Protein AF-A0AAJ3CDB3-F1 (afdb_monomer)

Sequence (203 aa):
MSDTTRLLPRAGMHVIQRIALTAMLPLCLSVMPAAQAARNTATAAAPELARTATVRADTARTAAQATNKSRPTAPTSAPTRPATSGVTTHGQLRLSASADQDAYVLIHNGENVMHGTLDDLKRAQRLAGNSNAVLWFRSGSKSYVVRDPATLDRLHALYAPVARLGDAQGALGERQGRLGDQQGALGEQMAALAERDAAAAAA

Foldseek 3Di:
DDDDDDDDDDDDDDDDDDDDDDDDDDPDDDDDDDDPDDDDDDDDDDDDDDDDDDDDDDPDPPPPPDPPPDDPDQPDQDPDDPPDPAQAEADDEDADDDPQDKKKWFFDPSHIYIDDYPVQVVVQCVVCPPVSGWMWIDDGPDIDIDDDVVVSVVVCVVCVVVSVVVVVVVVVVVVVVVVVNVVSVVVVVVVVVVVVVVVVVVD

pLDDT: mean 71.71, std 25.13, range [31.36, 98.06]

Mean predicted aligned error: 19.27 Å

Solvent-accessible surface area (backbone atoms only — not comparable to full-atom values): 13607 Å² total; per-residue (Å²): 138,78,93,76,88,80,88,84,86,90,77,88,78,90,87,87,85,88,86,77,86,84,90,88,82,86,90,76,81,92,82,85,84,83,81,88,69,84,91,76,92,85,85,88,84,84,90,83,82,92,78,91,80,79,93,71,91,80,89,81,74,85,84,82,85,85,78,82,82,75,72,83,76,75,80,76,78,76,78,81,77,76,88,69,96,59,71,49,73,42,80,47,80,37,90,64,93,66,77,90,55,62,28,40,28,38,35,44,92,58,40,32,45,31,37,35,37,63,67,54,48,56,50,33,52,68,67,19,50,96,68,43,44,28,38,29,38,35,56,72,98,45,74,50,78,48,71,57,61,76,58,51,52,52,52,50,63,68,43,47,68,57,49,54,50,50,52,55,49,48,60,47,50,54,55,50,48,56,51,50,55,53,52,49,57,49,50,52,52,52,49,60,45,52,55,49,53,55,53,64,75,72,113

Structure (mmCIF, N/CA/C/O backbone):
data_AF-A0AAJ3CDB3-F1
#
_entry.id   AF-A0AAJ3CDB3-F1
#
loop_
_atom_site.group_PDB
_atom_site.id
_atom_site.type_symbol
_atom_site.label_atom_id
_atom_site.label_alt_id
_atom_site.label_comp_id
_atom_site.label_asym_id
_atom_site.label_entity_id
_atom_site.label_seq_id
_atom_site.pdbx_PDB_ins_code
_atom_site.Cartn_x
_atom_site.Cartn_y
_atom_site.Cartn_z
_atom_site.occupancy
_atom_site.B_iso_or_equiv
_atom_site.auth_seq_id
_atom_site.auth_comp_id
_atom_site.auth_asym_id
_atom_site.auth_atom_id
_atom_site.pdbx_PDB_model_num
ATOM 1 N N . MET A 1 1 ? -60.451 -17.241 15.751 1.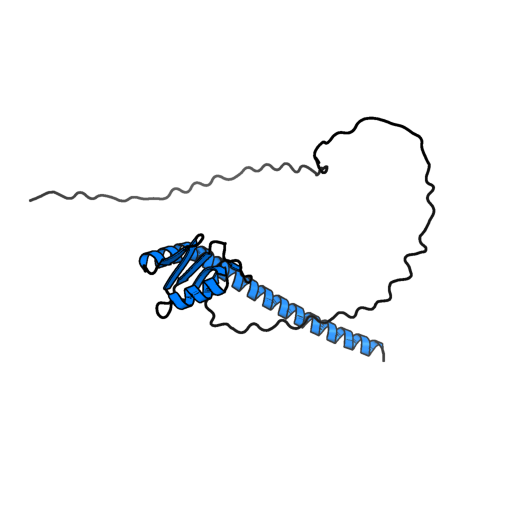00 43.72 1 MET A N 1
ATOM 2 C CA . MET A 1 1 ? -60.787 -17.138 14.314 1.00 43.72 1 MET A CA 1
ATOM 3 C C . MET A 1 1 ? -61.658 -15.905 14.113 1.00 43.72 1 MET A C 1
ATOM 5 O O . MET A 1 1 ? -62.632 -15.794 14.841 1.00 43.72 1 MET A O 1
ATOM 9 N N . SER A 1 2 ? -61.350 -14.955 13.228 1.00 44.22 2 SER A N 1
ATOM 10 C CA . SER A 1 2 ? -60.168 -14.860 12.349 1.00 44.22 2 SER A CA 1
ATOM 11 C C . SER A 1 2 ? -59.864 -13.406 11.972 1.00 44.22 2 SER A C 1
ATOM 13 O O . SER A 1 2 ? -60.658 -12.787 11.265 1.00 44.22 2 SER A O 1
ATOM 15 N N . ASP A 1 3 ? -58.688 -12.897 12.341 1.00 39.75 3 ASP A N 1
ATOM 16 C CA . ASP A 1 3 ? -58.156 -11.671 11.739 1.00 39.75 3 ASP A CA 1
ATOM 17 C C . ASP A 1 3 ? -57.725 -11.953 10.299 1.00 39.75 3 ASP A C 1
ATOM 19 O O . ASP A 1 3 ? -56.895 -12.823 10.031 1.00 39.75 3 ASP A O 1
ATOM 23 N N . THR A 1 4 ? -58.351 -11.255 9.351 1.00 52.28 4 THR A N 1
ATOM 24 C CA . THR A 1 4 ? -58.243 -11.575 7.924 1.00 52.28 4 THR A CA 1
ATOM 25 C C . THR A 1 4 ? -57.246 -10.658 7.228 1.00 52.28 4 THR A C 1
ATOM 27 O O . THR A 1 4 ? -57.477 -9.461 7.066 1.00 52.28 4 THR A O 1
ATOM 30 N N . THR A 1 5 ? -56.144 -11.245 6.766 1.00 46.50 5 THR A N 1
ATOM 31 C CA . THR A 1 5 ? -55.093 -10.581 5.989 1.00 46.50 5 THR A CA 1
ATOM 32 C C . THR A 1 5 ? -55.643 -9.860 4.753 1.00 46.50 5 THR A C 1
ATOM 34 O O . THR A 1 5 ? -56.338 -10.462 3.935 1.00 46.50 5 THR A O 1
ATOM 37 N N . ARG A 1 6 ? -55.230 -8.602 4.537 1.00 43.84 6 ARG A N 1
ATOM 38 C CA . ARG A 1 6 ? -55.280 -7.945 3.219 1.00 43.84 6 ARG A CA 1
ATOM 39 C C . ARG A 1 6 ? -53.947 -7.283 2.871 1.00 43.84 6 ARG A C 1
ATOM 41 O O . ARG A 1 6 ? -53.711 -6.116 3.156 1.00 43.84 6 ARG A O 1
ATOM 48 N N . LEU A 1 7 ? -53.093 -8.060 2.211 1.00 43.03 7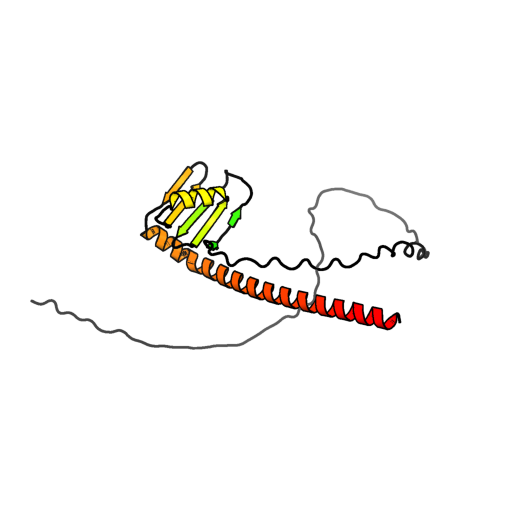 LEU A N 1
ATOM 49 C CA . LEU A 1 7 ? -52.066 -7.553 1.297 1.00 43.03 7 LEU A CA 1
ATOM 50 C C . LEU A 1 7 ? -52.741 -7.079 0.000 1.00 43.03 7 LEU A C 1
ATOM 52 O O . LEU A 1 7 ? -53.696 -7.729 -0.414 1.00 43.03 7 LEU A O 1
ATOM 56 N N . LEU A 1 8 ? -52.220 -6.021 -0.638 1.00 47.91 8 LEU A N 1
ATOM 57 C CA . LEU A 1 8 ? -52.161 -5.747 -2.097 1.00 47.91 8 LEU A CA 1
ATOM 58 C C . LEU A 1 8 ? -51.740 -4.270 -2.327 1.00 47.91 8 LEU A C 1
ATOM 60 O O . LEU A 1 8 ? -52.026 -3.434 -1.473 1.00 47.91 8 LEU A O 1
ATOM 64 N N . PRO A 1 9 ? -51.191 -3.888 -3.497 1.00 51.84 9 PRO A N 1
ATOM 65 C CA . PRO A 1 9 ? -50.114 -4.531 -4.251 1.00 51.84 9 PRO A CA 1
ATOM 66 C C . PRO A 1 9 ? -48.943 -3.560 -4.533 1.00 51.84 9 PRO A C 1
ATOM 68 O O . PRO A 1 9 ? -48.981 -2.373 -4.219 1.00 51.84 9 PRO A O 1
ATOM 71 N N . ARG A 1 10 ? -47.895 -4.064 -5.193 1.00 48.28 10 ARG A N 1
ATOM 72 C CA . ARG A 1 10 ? -46.755 -3.272 -5.680 1.00 48.28 10 ARG A CA 1
ATOM 73 C C . ARG A 1 10 ? -46.944 -2.912 -7.163 1.00 48.28 10 ARG A C 1
ATOM 75 O O . ARG A 1 10 ? -47.115 -3.807 -7.983 1.00 48.28 10 ARG A O 1
ATOM 82 N N . ALA A 1 11 ? -46.831 -1.630 -7.497 1.00 46.25 11 ALA A N 1
ATOM 83 C CA . ALA A 1 11 ? -46.579 -1.094 -8.843 1.00 46.25 11 ALA A CA 1
ATOM 84 C C . ALA A 1 11 ? -45.439 -0.052 -8.709 1.00 46.25 11 ALA A C 1
ATOM 86 O O . ALA A 1 11 ? -45.236 0.473 -7.617 1.00 46.25 11 ALA A O 1
ATOM 87 N N . GLY A 1 12 ? -44.586 0.249 -9.693 1.00 35.47 12 GLY A N 1
ATOM 88 C CA . GLY A 1 12 ? -44.701 0.060 -11.143 1.00 35.47 12 GLY A CA 1
ATOM 89 C C . GLY A 1 12 ? -45.222 1.355 -11.793 1.00 35.47 12 GLY A C 1
ATOM 90 O O . GLY A 1 12 ? -46.239 1.862 -11.346 1.00 35.47 12 GLY A O 1
ATOM 91 N N . MET A 1 13 ? -44.601 1.950 -12.816 1.00 38.03 13 MET A N 1
ATOM 92 C CA . MET A 1 13 ? -43.323 1.663 -13.491 1.00 38.03 13 MET A CA 1
ATOM 93 C C . MET A 1 13 ? -42.831 2.945 -14.219 1.00 38.03 13 MET A C 1
ATOM 95 O O . MET A 1 13 ? -43.596 3.889 -14.357 1.00 38.03 13 MET A O 1
ATOM 99 N N . HIS A 1 14 ? -41.556 2.983 -14.630 1.00 39.50 14 HIS A N 1
ATOM 100 C CA . HIS A 1 14 ? -40.821 4.045 -15.355 1.00 39.50 14 HIS A CA 1
ATOM 101 C C . HIS A 1 14 ? -41.571 5.280 -15.916 1.00 39.50 14 HIS A C 1
ATOM 103 O O . HIS A 1 14 ? -42.447 5.153 -16.766 1.00 39.50 14 HIS A O 1
ATOM 109 N N . VAL A 1 15 ? -41.016 6.473 -15.654 1.00 42.00 15 VAL A N 1
ATOM 110 C CA . VAL A 1 15 ? -41.008 7.586 -16.625 1.00 42.00 15 VAL A CA 1
ATOM 111 C C . VAL A 1 15 ? -39.577 8.112 -16.759 1.00 42.00 15 VAL A C 1
ATOM 113 O O . VAL A 1 15 ? -38.935 8.449 -15.767 1.00 42.00 15 VAL A O 1
ATOM 116 N N . ILE A 1 16 ? -39.080 8.181 -17.995 1.00 46.28 16 ILE A N 1
ATOM 117 C CA . ILE A 1 16 ? -37.840 8.868 -18.373 1.00 46.28 16 ILE A CA 1
ATOM 118 C C . ILE A 1 16 ? -38.259 10.105 -19.166 1.00 46.28 16 ILE A C 1
ATOM 120 O O . ILE A 1 16 ? -38.918 9.956 -20.189 1.00 46.28 16 ILE A O 1
ATOM 124 N N . GLN A 1 17 ? -37.831 11.300 -18.757 1.00 35.31 17 GLN A N 1
ATOM 125 C CA . GLN A 1 17 ? -37.958 12.509 -19.576 1.00 35.31 17 GLN A CA 1
ATOM 126 C C . GLN A 1 17 ? -36.599 13.214 -19.628 1.00 35.31 17 GLN A C 1
ATOM 128 O O . GLN A 1 17 ? -36.032 13.581 -18.601 1.00 35.31 17 GLN A O 1
ATOM 133 N N . ARG A 1 18 ? -36.066 13.387 -20.840 1.00 41.53 18 ARG A N 1
ATOM 134 C CA . ARG A 1 18 ? -34.849 14.163 -21.116 1.00 41.53 18 ARG A CA 1
ATOM 135 C C . ARG A 1 18 ? -35.266 15.553 -21.587 1.00 41.53 18 ARG A C 1
ATOM 137 O O . ARG A 1 18 ? -36.116 15.650 -22.466 1.00 41.53 18 ARG A O 1
ATOM 144 N N . ILE A 1 19 ? -34.615 16.597 -21.086 1.00 41.12 19 ILE A N 1
ATOM 145 C CA . ILE A 1 19 ? -34.568 17.912 -21.739 1.00 41.12 19 ILE A CA 1
ATOM 146 C C . ILE A 1 19 ? -33.088 18.282 -21.882 1.00 41.12 19 ILE A C 1
ATOM 148 O O . ILE A 1 19 ? -32.280 17.970 -21.008 1.00 41.12 19 ILE A O 1
ATOM 152 N N . ALA A 1 20 ? -32.727 18.860 -23.023 1.00 37.84 20 ALA A N 1
ATOM 153 C CA . ALA A 1 20 ? -31.363 19.225 -23.394 1.00 37.84 20 ALA A CA 1
ATOM 154 C C . ALA A 1 20 ? -31.362 20.597 -24.087 1.00 37.84 20 ALA A C 1
ATOM 156 O O . ALA A 1 20 ? -32.422 21.066 -24.498 1.00 37.84 20 ALA A O 1
ATOM 157 N N . LEU A 1 21 ? -30.166 21.182 -24.251 1.00 31.36 21 LEU A N 1
ATOM 158 C CA . LEU A 1 21 ? -29.925 22.579 -24.659 1.00 31.36 21 LEU A CA 1
ATOM 159 C C . LEU A 1 21 ? -30.419 23.602 -23.602 1.00 31.36 21 LEU A C 1
ATOM 161 O O . LEU A 1 21 ? -31.260 23.300 -22.766 1.00 31.36 21 LEU A O 1
ATOM 165 N N . THR A 1 22 ? -29.858 24.811 -23.514 1.00 40.53 22 THR A N 1
ATOM 166 C CA . THR A 1 22 ? -29.067 25.550 -24.521 1.00 40.53 22 THR A CA 1
ATOM 167 C C . THR A 1 22 ? -27.731 26.049 -23.955 1.00 40.53 22 THR A C 1
ATOM 169 O O . THR A 1 22 ? -27.609 26.284 -22.758 1.00 40.53 22 THR A O 1
ATOM 172 N N . ALA A 1 23 ? -26.721 26.203 -24.815 1.00 35.47 23 ALA A N 1
ATOM 173 C CA . ALA A 1 23 ? -25.408 26.727 -24.444 1.00 35.47 23 ALA A CA 1
ATOM 174 C C . ALA A 1 23 ? -25.359 28.266 -24.459 1.00 35.47 23 ALA A C 1
ATOM 176 O O . ALA A 1 23 ? -26.043 28.901 -25.259 1.00 35.47 23 ALA A O 1
ATOM 177 N N . MET A 1 24 ? -24.461 28.849 -23.661 1.00 40.00 24 MET A N 1
ATOM 178 C CA . MET A 1 24 ? -23.875 30.165 -23.936 1.00 40.00 24 MET A CA 1
ATOM 179 C C . MET A 1 24 ? -22.429 30.211 -23.436 1.00 40.00 24 MET A C 1
ATOM 181 O O . MET A 1 24 ? -22.140 29.773 -22.324 1.00 40.00 24 MET A O 1
ATOM 185 N N . LEU A 1 25 ? -21.525 30.728 -24.270 1.00 38.75 25 LEU A N 1
ATOM 186 C CA . LEU A 1 25 ? -20.087 30.807 -24.013 1.00 38.75 25 LEU A CA 1
ATOM 187 C C . LEU A 1 25 ? -19.608 32.251 -24.239 1.00 38.75 25 LEU A C 1
ATOM 189 O O . LEU A 1 25 ? -19.636 32.710 -25.381 1.00 38.75 25 LEU A O 1
ATOM 193 N N . PRO A 1 26 ? -19.112 32.954 -23.209 1.00 51.88 26 PRO A N 1
ATOM 194 C CA . PRO A 1 26 ? -18.338 34.172 -23.391 1.00 51.88 26 PRO A CA 1
ATOM 195 C C . PRO A 1 26 ? -16.837 33.844 -23.427 1.00 51.88 26 PRO A C 1
ATOM 197 O O . PRO A 1 26 ? -16.205 33.610 -22.397 1.00 51.88 26 PRO A O 1
ATOM 200 N N . LEU A 1 27 ? -16.251 33.847 -24.626 1.00 36.59 27 LEU A N 1
ATOM 201 C CA . LEU A 1 27 ? -14.797 33.863 -24.802 1.00 36.59 27 LEU A CA 1
ATOM 202 C C . LEU A 1 27 ? -14.274 35.271 -24.468 1.00 36.59 27 LEU A C 1
ATOM 204 O O . LEU A 1 27 ? -14.268 36.147 -25.330 1.00 36.59 27 LEU A O 1
ATOM 208 N N . CYS A 1 28 ? -13.833 35.490 -23.229 1.00 40.09 28 CYS A N 1
ATOM 209 C CA . CYS A 1 28 ? -13.180 36.737 -22.819 1.00 40.09 28 CYS A CA 1
ATOM 210 C C . CYS A 1 28 ? -11.660 36.550 -22.714 1.00 40.09 28 CYS A C 1
ATOM 212 O O . CYS A 1 28 ? -11.177 35.613 -22.081 1.00 40.09 28 CYS A O 1
ATOM 214 N N . LEU A 1 29 ? -10.918 37.450 -23.363 1.00 36.00 29 LEU A N 1
ATOM 215 C CA . LEU A 1 29 ? -9.462 37.398 -23.496 1.00 36.00 29 LEU A CA 1
ATOM 216 C C . LEU A 1 29 ? -8.740 37.883 -22.221 1.00 36.00 29 LEU A C 1
ATOM 218 O O . LEU A 1 29 ? -9.287 38.643 -21.425 1.00 36.00 29 LEU A O 1
ATOM 222 N N . SER A 1 30 ? -7.496 37.440 -22.046 1.00 35.97 30 SER A N 1
ATOM 223 C CA . SER A 1 30 ? -6.637 37.676 -20.881 1.00 35.97 30 SER A CA 1
ATOM 224 C C . SER A 1 30 ? -6.439 39.144 -20.481 1.00 35.97 30 SER A C 1
ATOM 226 O O . SER A 1 30 ? -5.988 39.936 -21.302 1.00 35.97 30 SER A O 1
ATOM 228 N N . VAL A 1 31 ? -6.538 39.430 -19.175 1.00 35.16 31 VAL A N 1
ATOM 229 C CA . VAL A 1 31 ? -5.581 40.288 -18.442 1.00 35.16 31 VAL A CA 1
ATOM 230 C C . VAL A 1 31 ? -5.405 39.739 -17.017 1.00 35.16 31 VAL A C 1
ATOM 232 O O . VAL A 1 31 ? -6.379 39.600 -16.284 1.00 35.16 31 VAL A O 1
ATOM 235 N N . MET A 1 32 ? -4.161 39.495 -16.595 1.00 38.22 32 MET A N 1
ATOM 236 C CA . MET A 1 32 ? -3.772 39.565 -15.178 1.00 38.22 32 MET A CA 1
ATOM 237 C C . MET A 1 32 ? -2.946 40.835 -14.963 1.00 38.22 32 MET A C 1
ATOM 239 O O . MET A 1 32 ? -2.119 41.165 -15.815 1.00 38.22 32 MET A O 1
ATOM 243 N N . PRO A 1 33 ? -3.086 41.490 -13.803 1.00 39.84 33 PRO A N 1
ATOM 244 C CA . PRO A 1 33 ? -1.934 42.113 -13.155 1.00 39.84 33 PRO A CA 1
ATOM 245 C C . PRO A 1 33 ? -1.619 41.455 -11.806 1.00 39.84 33 PRO A C 1
ATOM 247 O O . PRO A 1 33 ? -2.466 40.839 -11.161 1.00 39.84 33 PRO A O 1
ATOM 250 N N . ALA A 1 34 ? -0.362 41.581 -11.394 1.00 35.12 34 ALA A N 1
ATOM 251 C CA . ALA A 1 34 ? 0.191 40.917 -10.225 1.00 35.12 34 ALA A CA 1
ATOM 252 C C . ALA A 1 34 ? -0.196 41.558 -8.876 1.00 35.12 34 ALA A C 1
ATOM 254 O O . ALA A 1 34 ? -0.457 42.753 -8.776 1.00 35.12 34 ALA A O 1
ATOM 255 N N . ALA A 1 35 ? -0.077 40.739 -7.827 1.00 39.34 35 ALA A N 1
ATOM 256 C CA . ALA A 1 35 ? 0.431 41.111 -6.503 1.00 39.34 35 ALA A CA 1
ATOM 257 C C . ALA A 1 35 ? -0.148 42.371 -5.825 1.00 39.34 35 ALA A C 1
ATOM 259 O O . ALA A 1 35 ? 0.508 43.409 -5.731 1.00 39.34 35 ALA A O 1
ATOM 260 N N . GLN A 1 36 ? -1.293 42.217 -5.153 1.00 34.09 36 GLN A N 1
ATOM 261 C CA . GLN A 1 36 ? -1.688 43.142 -4.088 1.00 34.09 36 GLN A CA 1
ATOM 262 C C . GLN A 1 36 ? -0.924 42.832 -2.783 1.00 34.09 36 GLN A C 1
ATOM 264 O O . GLN A 1 36 ? -1.490 42.341 -1.807 1.00 34.09 36 GLN A O 1
ATOM 269 N N . ALA A 1 37 ? 0.386 43.096 -2.777 1.00 37.19 37 ALA A N 1
ATOM 270 C CA . ALA A 1 37 ? 1.199 43.034 -1.563 1.00 37.19 37 ALA A CA 1
ATOM 271 C C . ALA A 1 37 ? 0.697 44.048 -0.513 1.00 37.19 37 ALA A C 1
ATOM 273 O O . ALA A 1 37 ? 0.133 45.092 -0.854 1.00 37.19 37 ALA A O 1
ATOM 274 N N . ALA A 1 38 ? 0.874 43.726 0.772 1.00 40.72 38 ALA A N 1
ATOM 275 C CA . ALA A 1 38 ? 0.316 44.513 1.868 1.00 40.72 38 ALA A CA 1
ATOM 276 C C . ALA A 1 38 ? 0.892 45.941 1.918 1.00 40.72 38 ALA A C 1
ATOM 278 O O . ALA A 1 38 ? 2.096 46.156 1.785 1.00 40.72 38 ALA A O 1
ATOM 279 N N . ARG A 1 39 ? 0.014 46.923 2.152 1.00 34.00 39 ARG A N 1
ATOM 280 C CA . ARG A 1 39 ? 0.388 48.332 2.334 1.00 34.00 39 ARG A CA 1
ATOM 281 C C . ARG A 1 39 ? 1.132 48.498 3.661 1.00 34.00 39 ARG A C 1
ATOM 283 O O . ARG A 1 39 ? 0.526 48.259 4.698 1.00 34.00 39 ARG A O 1
ATOM 290 N N . ASN A 1 40 ? 2.366 48.999 3.634 1.00 37.69 40 ASN A N 1
ATOM 291 C CA . ASN A 1 40 ? 3.036 49.562 4.810 1.00 37.69 40 ASN A CA 1
ATOM 292 C C . ASN A 1 40 ? 3.794 50.849 4.434 1.00 37.69 40 ASN A C 1
ATOM 294 O O . ASN A 1 40 ? 4.747 50.822 3.666 1.00 37.69 40 ASN A O 1
ATOM 298 N N . THR A 1 41 ? 3.305 51.963 4.982 1.00 34.00 41 THR A N 1
ATOM 299 C CA . THR A 1 41 ? 4.002 53.214 5.351 1.00 34.00 41 THR A CA 1
ATOM 300 C C . THR A 1 41 ? 5.403 53.525 4.784 1.00 34.00 41 THR A C 1
ATOM 302 O O . THR A 1 41 ? 6.388 52.952 5.244 1.00 34.00 41 THR A O 1
ATOM 305 N N . ALA A 1 42 ? 5.505 54.593 3.979 1.00 35.31 42 ALA A N 1
ATOM 306 C CA . ALA A 1 42 ? 6.529 55.650 4.102 1.00 35.31 42 ALA A CA 1
ATOM 307 C C . ALA A 1 42 ? 6.142 56.889 3.257 1.00 35.31 42 ALA A C 1
ATOM 309 O O . ALA A 1 42 ? 5.304 56.787 2.360 1.00 35.31 42 ALA A O 1
ATOM 310 N N . THR A 1 43 ? 6.738 58.052 3.545 1.00 31.45 43 THR A N 1
ATOM 311 C CA . THR A 1 43 ? 6.325 59.371 3.019 1.00 31.45 43 THR A CA 1
ATOM 312 C C . THR A 1 43 ? 7.448 60.073 2.234 1.00 31.45 43 THR A C 1
ATOM 314 O O . THR A 1 43 ? 8.604 59.989 2.632 1.00 31.45 43 THR A O 1
ATOM 317 N N . ALA A 1 44 ? 7.053 60.873 1.229 1.00 31.61 44 ALA A N 1
ATOM 318 C CA . ALA A 1 44 ? 7.782 61.984 0.578 1.00 31.61 44 ALA A CA 1
ATOM 319 C C . ALA A 1 44 ? 8.808 61.731 -0.560 1.00 31.61 44 ALA A C 1
ATOM 321 O O . ALA A 1 44 ? 9.426 60.682 -0.679 1.00 31.61 44 ALA A O 1
ATOM 322 N N . ALA A 1 45 ? 8.993 62.828 -1.319 1.00 31.86 45 ALA A N 1
ATOM 323 C CA . ALA A 1 45 ? 10.083 63.209 -2.232 1.00 31.86 45 ALA A CA 1
ATOM 324 C C . ALA A 1 45 ? 10.159 62.610 -3.662 1.00 31.86 45 ALA A C 1
ATOM 326 O O . ALA A 1 45 ? 10.545 61.470 -3.888 1.00 31.86 45 ALA A O 1
ATOM 327 N N . ALA A 1 46 ? 9.906 63.493 -4.636 1.00 38.88 46 ALA A N 1
ATOM 328 C CA . ALA A 1 46 ? 10.533 63.556 -5.969 1.00 38.88 46 ALA A CA 1
ATOM 329 C C . ALA A 1 46 ? 11.546 64.742 -5.950 1.00 38.88 46 ALA A C 1
ATOM 331 O O . ALA A 1 46 ? 11.470 65.507 -4.979 1.00 38.88 46 ALA A O 1
ATOM 332 N N . 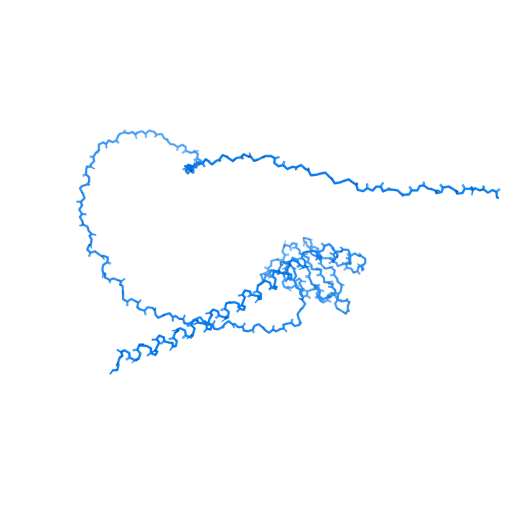PRO A 1 47 ? 12.450 64.978 -6.937 1.00 47.34 47 PRO A N 1
ATOM 333 C CA . PRO A 1 47 ? 12.515 64.498 -8.333 1.00 47.34 47 PRO A CA 1
ATOM 334 C C . PRO A 1 47 ? 13.858 63.729 -8.603 1.00 47.34 47 PRO A C 1
ATOM 336 O O . PRO A 1 47 ? 14.242 62.968 -7.723 1.00 47.34 47 PRO A O 1
ATOM 339 N N . GLU A 1 48 ? 14.618 63.735 -9.720 1.00 32.00 48 GLU A N 1
ATOM 340 C CA . GLU A 1 48 ? 14.620 64.526 -10.968 1.00 32.00 48 GLU A CA 1
ATOM 341 C C . GLU A 1 48 ? 15.436 63.893 -12.136 1.00 32.00 48 GLU A C 1
ATOM 343 O O . GLU A 1 48 ? 16.192 62.946 -11.945 1.00 32.00 48 GLU A O 1
ATOM 348 N N . LEU A 1 49 ? 15.274 64.467 -13.340 1.00 35.41 49 LEU A N 1
ATOM 349 C CA . LEU A 1 49 ? 16.151 64.474 -14.534 1.00 35.41 49 LEU A CA 1
ATOM 350 C C . LEU A 1 49 ? 16.877 63.188 -15.010 1.00 35.41 49 LEU A C 1
ATOM 352 O O . LEU A 1 49 ? 17.976 62.837 -14.590 1.00 35.41 49 LEU A O 1
ATOM 356 N N . ALA A 1 50 ? 16.311 62.628 -16.084 1.00 38.59 50 ALA A N 1
ATOM 357 C CA . ALA A 1 50 ? 16.963 62.278 -17.356 1.00 38.59 50 ALA A CA 1
ATOM 358 C C . ALA A 1 50 ? 18.464 61.894 -17.394 1.00 38.59 50 ALA A C 1
ATOM 360 O O . ALA A 1 50 ? 19.352 62.741 -17.278 1.00 38.59 50 ALA A O 1
ATOM 361 N N . ARG A 1 51 ? 18.741 60.659 -17.847 1.00 41.81 51 ARG A N 1
ATOM 362 C CA . ARG A 1 51 ? 19.945 60.334 -18.639 1.00 41.81 51 ARG A CA 1
ATOM 363 C C . ARG A 1 51 ? 19.621 59.410 -19.812 1.00 41.81 51 ARG A C 1
ATOM 365 O O . ARG A 1 51 ? 19.151 58.294 -19.619 1.00 41.81 51 ARG A O 1
ATOM 372 N N . THR A 1 52 ? 19.934 59.864 -21.022 1.00 40.12 52 THR A N 1
ATOM 373 C CA . THR A 1 52 ? 19.922 59.042 -22.239 1.00 40.12 52 THR A CA 1
ATOM 374 C C . THR A 1 52 ? 21.038 58.000 -22.161 1.00 40.12 52 THR A C 1
ATOM 376 O O . THR A 1 52 ? 22.210 58.363 -22.073 1.00 40.12 52 THR A O 1
ATOM 379 N N . ALA A 1 53 ? 20.692 56.713 -22.202 1.00 44.00 53 ALA A N 1
ATOM 380 C CA . ALA A 1 53 ? 21.657 55.614 -22.192 1.00 44.00 53 ALA A CA 1
ATOM 381 C C . ALA A 1 53 ? 21.839 55.048 -23.610 1.00 44.00 53 ALA A C 1
ATOM 383 O O . ALA A 1 53 ? 21.016 54.278 -24.102 1.00 44.00 53 ALA A O 1
ATOM 384 N N . THR A 1 54 ? 22.915 55.461 -24.279 1.00 37.47 54 THR A N 1
ATOM 385 C CA . THR A 1 54 ? 23.272 55.024 -25.636 1.00 37.47 54 THR A CA 1
ATOM 386 C C . THR A 1 54 ? 23.458 53.508 -25.712 1.00 37.47 54 THR A C 1
ATOM 388 O O . THR A 1 54 ? 24.229 52.940 -24.939 1.00 37.47 54 THR A O 1
ATOM 391 N N . VAL A 1 55 ? 22.829 52.859 -26.698 1.00 47.41 55 VAL A N 1
ATOM 392 C CA . VAL A 1 55 ? 23.099 51.450 -27.024 1.00 47.41 55 VAL A CA 1
ATOM 393 C C . VAL A 1 55 ? 24.567 51.303 -27.428 1.00 47.41 55 VAL A C 1
ATOM 395 O O . VAL A 1 55 ? 25.001 51.867 -28.432 1.00 47.41 55 VAL A O 1
ATOM 398 N N . ARG A 1 56 ? 25.332 50.519 -26.663 1.00 40.25 56 ARG A N 1
ATOM 399 C CA . ARG A 1 56 ? 26.690 50.099 -27.022 1.00 40.25 56 ARG A CA 1
ATOM 400 C C . ARG A 1 56 ? 26.741 48.578 -27.019 1.00 40.25 56 ARG A C 1
ATOM 402 O O . ARG A 1 56 ? 26.311 47.954 -26.056 1.00 40.25 56 ARG A O 1
ATOM 409 N N . ALA A 1 57 ? 27.219 47.995 -28.113 1.00 49.34 57 ALA A N 1
ATOM 410 C CA . ALA A 1 57 ? 27.270 46.548 -28.268 1.00 49.34 57 ALA A CA 1
ATOM 411 C C . ALA A 1 57 ? 28.306 45.922 -27.320 1.00 49.34 57 ALA A C 1
ATOM 413 O O . ALA A 1 57 ? 29.451 46.368 -27.281 1.00 49.34 57 ALA A O 1
ATOM 414 N N . ASP A 1 58 ? 27.906 44.856 -26.624 1.00 38.28 58 ASP A N 1
ATOM 415 C CA . ASP A 1 58 ? 28.805 43.936 -25.917 1.00 38.28 58 ASP A CA 1
ATOM 416 C C . ASP A 1 58 ? 28.422 42.483 -26.246 1.00 38.28 58 ASP A C 1
ATOM 418 O O . ASP A 1 58 ? 27.944 41.704 -25.424 1.00 38.28 58 ASP A O 1
ATOM 422 N N . THR A 1 59 ? 28.575 42.127 -27.521 1.00 45.94 59 THR A N 1
ATOM 423 C CA . THR A 1 59 ? 28.340 40.770 -28.045 1.00 45.94 59 THR A CA 1
ATOM 424 C C . THR A 1 59 ? 29.588 39.881 -27.946 1.00 45.94 59 THR A C 1
ATOM 426 O O . THR A 1 59 ? 29.662 38.847 -28.605 1.00 45.94 59 THR A O 1
ATOM 429 N N . ALA A 1 60 ? 30.597 40.284 -27.164 1.00 45.69 60 ALA A N 1
ATOM 430 C CA . ALA A 1 60 ? 31.958 39.749 -27.249 1.00 45.69 60 ALA A CA 1
ATOM 431 C C . ALA A 1 60 ? 32.321 38.702 -26.175 1.00 45.69 60 ALA A C 1
ATOM 433 O O . ALA A 1 60 ? 33.426 38.161 -26.214 1.00 45.69 60 ALA A O 1
ATOM 434 N N . ARG A 1 61 ? 31.433 38.400 -25.211 1.00 44.72 61 ARG A N 1
ATOM 435 C CA . ARG A 1 61 ? 31.792 37.596 -24.020 1.00 44.72 61 ARG A CA 1
ATOM 436 C C . ARG A 1 61 ? 31.204 36.178 -23.943 1.00 44.72 61 ARG A C 1
ATOM 438 O O . ARG A 1 61 ? 31.697 35.368 -23.163 1.00 44.72 61 ARG A O 1
ATOM 445 N N . THR A 1 62 ? 30.209 35.833 -24.761 1.00 39.50 62 THR A N 1
ATOM 446 C CA . THR A 1 62 ? 29.430 34.577 -24.619 1.00 39.50 62 THR A CA 1
ATOM 447 C C . THR A 1 62 ? 29.937 33.405 -25.482 1.00 39.50 62 THR A C 1
ATOM 449 O O . THR A 1 62 ? 29.245 32.407 -25.640 1.00 39.50 62 THR A O 1
ATOM 452 N N . ALA A 1 63 ? 31.147 33.492 -26.048 1.00 45.53 63 ALA A N 1
ATOM 453 C CA . ALA A 1 63 ? 31.676 32.505 -27.005 1.00 45.53 63 ALA A CA 1
ATOM 454 C C . ALA A 1 63 ? 32.638 31.449 -26.406 1.00 45.53 63 ALA A C 1
ATOM 456 O O . ALA A 1 63 ? 33.133 30.593 -27.133 1.00 45.53 63 ALA A O 1
ATOM 457 N N . ALA A 1 64 ? 32.939 31.506 -25.101 1.00 45.44 64 ALA A N 1
ATOM 458 C CA . ALA A 1 64 ? 34.111 30.833 -24.517 1.00 45.44 64 ALA A CA 1
ATOM 459 C C . ALA A 1 64 ? 33.827 29.629 -23.586 1.00 45.44 64 ALA A C 1
ATOM 461 O O . ALA A 1 64 ? 34.765 29.098 -22.995 1.00 45.44 64 ALA A O 1
ATOM 462 N N . GLN A 1 65 ? 32.571 29.194 -23.412 1.00 43.19 65 GLN A N 1
ATOM 463 C CA . GLN A 1 65 ? 32.214 28.094 -22.492 1.00 43.19 65 GLN A CA 1
ATOM 464 C C . GLN A 1 65 ? 31.162 27.140 -23.088 1.00 43.19 65 GLN A C 1
ATOM 466 O O . GLN A 1 65 ? 30.022 27.090 -22.638 1.00 43.19 65 GLN A O 1
ATOM 471 N N . ALA A 1 66 ? 31.554 26.369 -24.108 1.00 49.28 66 ALA A N 1
ATOM 472 C CA . ALA A 1 66 ? 30.682 25.391 -24.778 1.00 49.28 66 ALA A CA 1
ATOM 473 C C . ALA A 1 66 ? 31.395 24.068 -25.149 1.00 49.28 66 ALA A C 1
ATOM 475 O O . ALA A 1 66 ? 31.062 23.433 -26.145 1.00 49.28 66 ALA A O 1
ATOM 476 N N . THR A 1 67 ? 32.389 23.638 -24.361 1.00 49.84 67 THR A N 1
ATOM 477 C CA . THR A 1 67 ? 33.189 22.418 -24.621 1.00 49.84 67 THR A CA 1
ATOM 478 C C . THR A 1 67 ? 33.155 21.380 -23.491 1.00 49.84 67 THR A C 1
ATOM 480 O O . THR A 1 67 ? 34.011 20.500 -23.433 1.00 49.84 67 THR A O 1
ATOM 483 N N . ASN A 1 68 ? 32.134 21.400 -22.625 1.00 52.75 68 ASN A N 1
ATOM 484 C CA . ASN A 1 68 ? 31.847 20.252 -21.759 1.00 52.75 68 ASN A CA 1
ATOM 485 C C . ASN A 1 68 ? 30.983 19.233 -22.523 1.00 52.75 68 ASN A C 1
ATOM 487 O O . ASN A 1 68 ? 29.755 19.316 -22.521 1.00 52.75 68 ASN A O 1
ATOM 491 N N . LYS A 1 69 ? 31.628 18.284 -23.215 1.00 54.53 69 LYS A N 1
ATOM 492 C CA . LYS A 1 69 ? 30.955 17.228 -23.992 1.00 54.53 69 LYS A CA 1
ATOM 493 C C . LYS A 1 69 ? 30.420 16.131 -23.063 1.00 54.53 69 LYS A C 1
ATOM 495 O O . LYS A 1 69 ? 30.935 15.014 -23.040 1.00 54.53 69 LYS A O 1
ATOM 500 N N . SER A 1 70 ? 29.390 16.456 -22.283 1.00 52.38 70 SER A N 1
ATOM 501 C CA . SER A 1 70 ? 28.694 15.502 -21.416 1.00 52.38 70 SER A CA 1
ATOM 502 C C . SER A 1 70 ? 28.075 14.378 -22.253 1.00 52.38 70 SER A C 1
ATOM 504 O O . SER A 1 70 ? 27.050 14.565 -22.907 1.00 52.38 70 SER A O 1
ATOM 506 N N . ARG A 1 71 ? 28.716 13.202 -22.255 1.00 52.78 71 ARG A N 1
ATOM 507 C CA . ARG A 1 71 ? 28.171 11.978 -22.858 1.00 52.78 71 ARG A CA 1
ATOM 508 C C . ARG A 1 71 ? 26.813 11.681 -22.205 1.00 52.78 71 ARG A C 1
ATOM 510 O O . ARG A 1 71 ? 26.768 11.660 -20.974 1.00 52.78 71 ARG A O 1
ATOM 517 N N . PRO A 1 72 ? 25.741 11.402 -22.970 1.00 59.06 72 PRO A N 1
ATOM 518 C CA . PRO A 1 72 ? 24.515 10.874 -22.392 1.00 59.06 72 PRO A CA 1
ATOM 519 C C . PRO A 1 72 ? 24.831 9.586 -21.629 1.00 59.06 72 PRO A C 1
ATOM 521 O O . PRO A 1 72 ? 25.295 8.602 -22.208 1.00 59.06 72 PRO A O 1
ATOM 524 N N . THR A 1 73 ? 24.626 9.603 -20.316 1.00 53.88 73 THR A N 1
ATOM 525 C CA . THR A 1 73 ? 24.605 8.383 -19.510 1.00 53.88 73 THR A CA 1
ATOM 526 C C . THR A 1 73 ? 23.390 7.573 -19.939 1.00 53.88 73 THR A C 1
ATOM 528 O O . THR A 1 73 ? 22.274 8.093 -19.886 1.00 53.88 73 THR A O 1
ATOM 531 N N . ALA A 1 74 ? 23.597 6.328 -20.375 1.00 61.34 74 ALA A N 1
ATOM 532 C CA . ALA A 1 74 ? 22.496 5.431 -20.716 1.00 61.34 74 ALA A CA 1
ATOM 533 C C . ALA A 1 74 ? 21.511 5.325 -19.533 1.00 61.34 74 ALA A C 1
ATOM 535 O O . ALA A 1 74 ? 21.961 5.311 -18.380 1.00 61.34 74 ALA A O 1
ATOM 536 N N . PRO A 1 75 ? 20.189 5.268 -19.778 1.00 58.56 75 PRO A N 1
ATOM 537 C CA . PRO A 1 75 ? 19.227 5.041 -18.710 1.00 58.56 75 PRO A CA 1
ATOM 538 C C . PRO A 1 75 ? 19.498 3.668 -18.092 1.00 58.56 75 PRO A C 1
ATOM 540 O O . PRO A 1 75 ? 19.455 2.656 -18.786 1.00 58.56 75 PRO A O 1
ATOM 543 N N . THR A 1 76 ? 19.789 3.626 -16.789 1.00 58.22 76 THR A N 1
ATOM 544 C CA . THR A 1 76 ? 19.923 2.362 -16.058 1.00 58.22 76 THR A CA 1
ATOM 545 C C . THR A 1 76 ? 18.656 1.538 -16.256 1.00 58.22 76 THR A C 1
ATOM 547 O O . THR A 1 76 ? 17.562 2.027 -15.965 1.00 58.22 76 THR A O 1
ATOM 550 N N . SER A 1 77 ? 18.811 0.303 -16.736 1.00 57.81 77 SER A N 1
ATOM 551 C CA . SER A 1 77 ? 17.707 -0.628 -16.961 1.00 57.81 77 SER A CA 1
ATOM 552 C C . SER A 1 77 ? 16.812 -0.714 -15.723 1.00 57.81 77 SER A C 1
ATOM 554 O O . SER A 1 77 ? 17.286 -0.912 -14.600 1.00 57.81 77 SER A O 1
ATOM 556 N N . ALA A 1 78 ? 15.507 -0.504 -15.918 1.00 58.25 78 ALA A N 1
ATOM 557 C CA . ALA A 1 78 ? 14.564 -0.438 -14.812 1.00 58.25 78 ALA A CA 1
ATOM 558 C C . ALA A 1 78 ? 14.576 -1.771 -14.035 1.00 58.25 78 ALA A C 1
ATOM 560 O O . ALA A 1 78 ? 14.477 -2.837 -14.648 1.00 58.25 78 ALA A O 1
ATOM 561 N N . PRO A 1 79 ? 14.708 -1.752 -12.694 1.00 56.16 79 PRO A N 1
ATOM 562 C CA . PRO A 1 79 ? 14.809 -2.981 -11.921 1.00 56.16 79 PRO A CA 1
ATOM 563 C C . PRO A 1 79 ? 13.499 -3.764 -12.021 1.00 56.16 79 PRO A C 1
ATOM 565 O O . PRO A 1 79 ? 12.457 -3.305 -11.545 1.00 56.16 79 PRO A O 1
ATOM 568 N N . THR A 1 80 ? 13.560 -4.956 -12.620 1.00 49.78 80 THR A N 1
ATOM 569 C CA . THR A 1 80 ? 12.419 -5.867 -12.750 1.00 49.78 80 THR A CA 1
ATOM 570 C C . THR A 1 80 ? 11.835 -6.151 -11.370 1.00 49.78 80 THR A C 1
ATOM 572 O O . THR A 1 80 ? 12.432 -6.862 -10.560 1.00 49.78 80 THR A O 1
ATOM 575 N N . ARG A 1 81 ? 10.668 -5.569 -11.075 1.00 50.84 81 ARG A N 1
ATOM 576 C CA . ARG A 1 81 ? 10.010 -5.747 -9.780 1.00 50.84 81 ARG A CA 1
ATOM 577 C C . ARG A 1 81 ? 9.594 -7.218 -9.642 1.00 50.84 81 ARG A C 1
ATOM 579 O O . ARG A 1 81 ? 8.819 -7.685 -10.476 1.00 50.84 81 ARG A O 1
ATOM 586 N N . PRO A 1 82 ? 10.066 -7.956 -8.620 1.00 44.56 82 PRO A N 1
ATOM 587 C CA . PRO A 1 82 ? 9.614 -9.323 -8.404 1.00 44.56 82 PRO A CA 1
ATOM 588 C C . PRO A 1 82 ? 8.117 -9.325 -8.080 1.00 44.56 82 PRO A C 1
ATOM 590 O O . PRO A 1 82 ? 7.624 -8.418 -7.408 1.00 44.56 82 PRO A O 1
ATOM 593 N N . ALA A 1 83 ? 7.403 -10.359 -8.530 1.00 48.81 83 ALA A N 1
ATOM 594 C CA . ALA A 1 83 ? 5.992 -10.554 -8.218 1.00 48.81 83 ALA A CA 1
ATOM 595 C C . ALA A 1 83 ? 5.822 -10.850 -6.718 1.00 48.81 83 ALA A C 1
ATOM 597 O O . ALA A 1 83 ? 5.885 -11.997 -6.270 1.00 48.81 83 ALA A O 1
ATOM 598 N N . THR A 1 84 ? 5.653 -9.800 -5.916 1.00 47.25 84 THR A N 1
ATOM 599 C CA . THR A 1 84 ? 5.463 -9.923 -4.474 1.00 47.25 84 THR A CA 1
ATOM 600 C C . THR A 1 84 ? 4.127 -10.589 -4.183 1.00 47.25 84 THR A C 1
ATOM 602 O O . THR A 1 84 ? 3.078 -9.978 -4.377 1.00 47.25 84 THR A O 1
ATOM 605 N N . SER A 1 85 ? 4.173 -11.794 -3.612 1.00 47.78 85 SER A N 1
ATOM 606 C CA . SER A 1 85 ? 3.084 -12.333 -2.784 1.00 47.78 85 SER A CA 1
ATOM 607 C C . SER A 1 85 ? 3.009 -11.513 -1.488 1.00 47.78 85 SER A C 1
ATOM 609 O O . SER A 1 85 ? 3.456 -11.945 -0.428 1.00 47.78 85 SER A O 1
ATOM 611 N N . GLY A 1 86 ? 2.584 -10.257 -1.623 1.00 59.62 86 GLY A N 1
ATOM 612 C CA . GLY A 1 86 ? 2.678 -9.218 -0.607 1.00 59.62 86 GLY A CA 1
ATOM 613 C C . GLY A 1 86 ? 1.303 -8.755 -0.151 1.00 59.62 86 GLY A C 1
ATOM 614 O O . GLY A 1 86 ? 0.404 -8.574 -0.962 1.00 59.62 86 GLY A O 1
ATOM 615 N N . VAL A 1 87 ? 1.173 -8.536 1.155 1.00 72.38 87 VAL A N 1
ATOM 616 C CA . VAL A 1 87 ? -0.028 -7.988 1.797 1.00 72.38 87 VAL A CA 1
ATOM 617 C C . VAL A 1 87 ? -0.259 -6.561 1.286 1.00 72.38 87 VAL A C 1
ATOM 619 O O . VAL A 1 87 ? 0.501 -5.647 1.636 1.00 72.38 87 VAL A O 1
ATOM 622 N N . THR A 1 88 ? -1.277 -6.363 0.445 1.00 85.81 88 THR A N 1
ATOM 623 C CA . THR A 1 88 ? -1.589 -5.053 -0.147 1.00 85.81 88 THR A CA 1
ATOM 624 C C . THR A 1 88 ? -1.841 -4.040 0.963 1.00 85.81 88 THR A C 1
ATOM 626 O O . THR A 1 88 ? -2.538 -4.329 1.932 1.00 85.81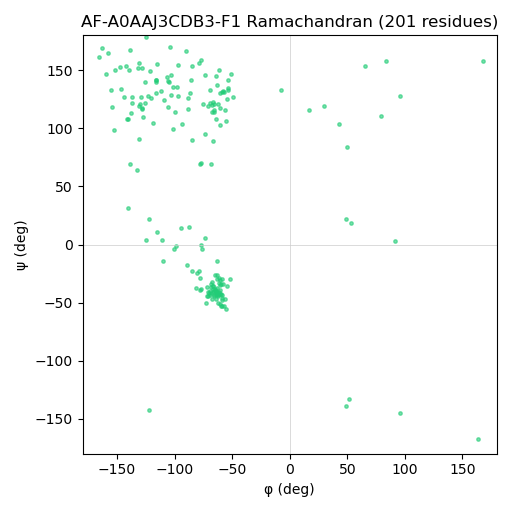 88 THR A O 1
ATOM 629 N N . THR A 1 89 ? -1.228 -2.860 0.872 1.00 89.31 89 THR A N 1
ATOM 630 C CA . THR A 1 89 ? -1.319 -1.833 1.918 1.00 89.31 89 THR A CA 1
ATOM 631 C C . THR A 1 89 ? -1.748 -0.508 1.309 1.00 89.31 89 THR A C 1
ATOM 633 O O . THR A 1 89 ? -0.979 0.134 0.595 1.00 89.31 89 THR A O 1
ATOM 636 N N . HIS A 1 90 ? -2.979 -0.103 1.610 1.00 90.50 90 HIS A N 1
ATOM 637 C CA . HIS A 1 90 ? -3.585 1.143 1.155 1.00 90.50 90 HIS A CA 1
ATOM 638 C C . HIS A 1 90 ? -3.453 2.241 2.225 1.00 90.50 90 HIS A C 1
ATOM 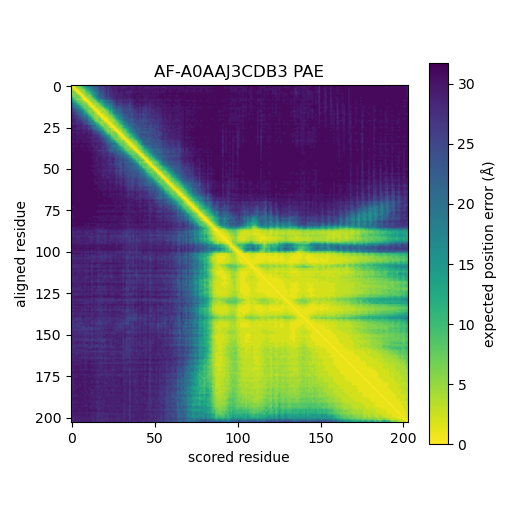640 O O . HIS A 1 90 ? -3.385 1.968 3.427 1.00 90.50 90 HIS A O 1
ATOM 646 N N . GLY A 1 91 ? -3.461 3.504 1.792 1.00 90.56 91 GLY A N 1
ATOM 647 C CA . GLY A 1 91 ? -3.337 4.668 2.672 1.00 90.56 91 GLY A CA 1
ATOM 648 C C . GLY A 1 91 ? -1.904 5.200 2.773 1.00 90.56 91 GLY A C 1
ATOM 649 O O . GLY A 1 91 ? -1.172 5.213 1.785 1.00 90.56 91 GLY A O 1
ATOM 650 N N . GLN A 1 92 ? -1.516 5.698 3.949 1.00 89.62 92 GLN A N 1
ATOM 651 C CA . GLN A 1 92 ? -0.282 6.462 4.149 1.00 89.62 92 GLN A CA 1
ATOM 652 C C . GLN A 1 92 ? 0.672 5.787 5.144 1.00 89.62 92 GLN A C 1
ATOM 654 O O . GLN A 1 92 ? 0.510 5.882 6.364 1.00 89.62 92 GLN A O 1
ATOM 659 N N . LEU A 1 93 ? 1.734 5.185 4.607 1.00 89.50 93 LEU A N 1
ATOM 660 C CA . LEU A 1 93 ? 2.887 4.721 5.374 1.00 89.50 93 LEU A CA 1
ATOM 661 C C . LEU A 1 93 ? 3.931 5.843 5.507 1.00 89.50 93 LEU A C 1
ATOM 663 O O . LEU A 1 93 ? 4.524 6.279 4.521 1.00 89.50 93 LEU A O 1
ATOM 667 N N . ARG A 1 94 ? 4.193 6.288 6.739 1.00 88.62 94 ARG A N 1
ATOM 668 C CA . ARG A 1 94 ? 5.308 7.180 7.088 1.00 88.62 94 ARG A CA 1
ATOM 669 C C . ARG A 1 94 ? 6.558 6.350 7.396 1.00 88.62 94 ARG A C 1
ATOM 671 O O . ARG A 1 94 ? 6.526 5.457 8.241 1.00 88.62 94 ARG A O 1
ATOM 678 N N . LEU A 1 95 ? 7.663 6.658 6.715 1.00 85.00 95 LEU A N 1
ATOM 679 C CA . LEU A 1 95 ? 8.956 5.987 6.921 1.00 85.00 95 LEU A CA 1
ATOM 680 C C . LEU A 1 95 ? 9.771 6.596 8.076 1.00 85.00 95 LEU A C 1
ATOM 682 O O . LEU A 1 95 ? 10.622 5.921 8.645 1.00 85.00 95 LEU A O 1
ATOM 686 N N . SER A 1 96 ? 9.503 7.853 8.440 1.00 78.00 96 SER A N 1
ATOM 687 C CA . SER A 1 96 ? 10.109 8.527 9.589 1.00 78.00 96 SER A CA 1
ATOM 688 C C . SER A 1 96 ? 9.345 8.242 10.887 1.00 78.00 96 SER A C 1
ATOM 690 O O . SER A 1 96 ? 8.112 8.205 10.919 1.00 78.00 96 SER A O 1
ATOM 692 N N . ALA A 1 97 ? 10.087 8.079 11.984 1.00 65.56 97 ALA A N 1
ATOM 693 C CA . ALA A 1 97 ? 9.512 7.951 13.316 1.00 65.56 97 ALA A CA 1
ATOM 694 C C . ALA A 1 97 ? 9.031 9.321 13.826 1.00 65.56 97 ALA A C 1
ATOM 696 O O . ALA A 1 97 ? 9.805 10.268 13.947 1.00 65.56 97 ALA A O 1
ATOM 697 N N . SER A 1 98 ? 7.740 9.434 14.134 1.00 66.12 98 SER A N 1
ATOM 698 C CA . SER A 1 98 ? 7.146 10.578 14.839 1.00 66.12 98 SER A CA 1
ATOM 699 C C . SER A 1 98 ? 5.906 10.078 15.577 1.00 66.12 98 SER A C 1
ATOM 701 O O . SER A 1 98 ? 4.861 9.850 14.958 1.00 66.12 98 SER A O 1
ATOM 703 N N . ALA A 1 99 ? 6.076 9.808 16.875 1.00 63.19 99 ALA A N 1
ATOM 704 C CA . ALA A 1 99 ? 5.127 9.052 17.696 1.00 63.19 99 ALA A CA 1
ATOM 705 C C . ALA A 1 99 ? 3.901 9.867 18.141 1.00 63.19 99 ALA A C 1
ATOM 707 O O . ALA A 1 99 ? 2.823 9.295 18.277 1.00 63.19 99 ALA A O 1
ATOM 708 N N . ASP A 1 100 ? 4.042 11.187 18.284 1.00 66.00 100 ASP A N 1
ATOM 709 C CA . ASP A 1 100 ? 3.011 12.097 18.817 1.00 66.00 100 ASP A CA 1
ATOM 710 C C . ASP A 1 100 ? 1.842 12.368 17.851 1.00 66.00 100 ASP A C 1
ATOM 712 O O . ASP A 1 100 ? 0.968 13.185 18.126 1.00 66.00 100 ASP A O 1
ATOM 716 N N . GLN A 1 101 ? 1.816 11.689 16.702 1.00 80.31 101 GLN A N 1
ATOM 717 C CA . GLN A 1 101 ? 0.713 11.743 15.749 1.00 80.31 101 GLN A CA 1
ATOM 718 C C . GLN A 1 101 ? -0.167 10.499 15.876 1.00 80.31 101 GLN A C 1
ATOM 720 O O . GLN A 1 101 ? 0.336 9.364 15.911 1.00 80.31 101 GLN A O 1
ATOM 725 N N . ASP A 1 102 ? -1.479 10.732 15.862 1.00 91.69 102 ASP A N 1
ATOM 726 C CA . ASP A 1 102 ? -2.510 9.705 15.739 1.00 91.69 102 ASP A CA 1
ATOM 727 C C . ASP A 1 102 ? -2.226 8.780 14.543 1.00 91.69 102 ASP A C 1
ATOM 729 O O . ASP A 1 102 ? -1.638 9.171 13.525 1.00 91.69 102 ASP A O 1
ATOM 733 N N . ALA A 1 103 ? -2.593 7.512 14.698 1.00 94.81 103 ALA A N 1
ATOM 734 C CA . ALA A 1 103 ? -2.331 6.477 13.708 1.00 94.81 103 ALA A CA 1
ATOM 735 C C . ALA A 1 103 ? -3.388 5.379 13.778 1.00 94.81 103 ALA A C 1
ATOM 737 O O . ALA A 1 103 ? -3.894 5.071 14.854 1.00 94.81 103 ALA A O 1
ATOM 738 N N . TYR A 1 104 ? -3.674 4.738 12.651 1.00 95.94 104 TYR A N 1
ATOM 739 C CA . TYR A 1 104 ? -4.504 3.543 12.586 1.00 95.94 104 TYR A CA 1
ATOM 740 C C . TYR A 1 104 ? -3.934 2.542 11.585 1.00 95.94 104 TYR A C 1
ATOM 742 O O . TYR A 1 104 ? -3.311 2.915 10.590 1.00 95.94 1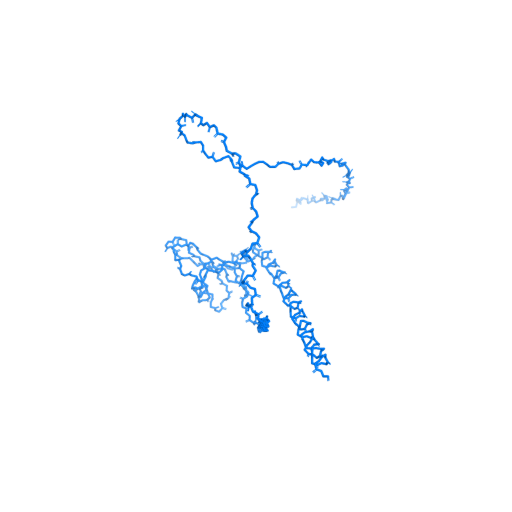04 TYR A O 1
ATOM 750 N N . VAL A 1 105 ? -4.177 1.263 11.851 1.00 96.56 105 VAL A N 1
ATOM 751 C CA . VAL A 1 105 ? -3.898 0.148 10.948 1.00 96.56 105 VAL A CA 1
ATOM 752 C C . VAL A 1 105 ? -5.049 -0.846 11.078 1.00 96.56 105 VAL A C 1
ATOM 754 O O . VAL A 1 105 ? -5.186 -1.521 12.102 1.00 96.56 105 VAL A O 1
ATOM 757 N N . LEU A 1 106 ? -5.880 -0.915 10.044 1.00 96.62 106 LEU A N 1
ATOM 758 C CA . LEU A 1 106 ? -6.809 -2.013 9.809 1.00 96.62 106 LEU A CA 1
ATOM 759 C C . LEU A 1 106 ? -6.061 -3.098 9.028 1.00 96.62 106 LEU A C 1
ATOM 761 O O . LEU A 1 106 ? -5.433 -2.793 8.017 1.00 96.62 106 LEU A O 1
ATOM 765 N N . ILE A 1 107 ? -6.142 -4.341 9.489 1.00 95.50 107 ILE A N 1
ATOM 766 C CA . ILE A 1 107 ? -5.700 -5.550 8.787 1.00 95.50 107 ILE A CA 1
ATOM 767 C C . ILE A 1 107 ? -6.932 -6.440 8.651 1.00 95.50 107 ILE A C 1
ATOM 769 O O . ILE A 1 107 ? -7.595 -6.704 9.660 1.00 95.50 107 ILE A O 1
ATOM 773 N N . HIS A 1 108 ? -7.252 -6.875 7.433 1.00 93.62 108 HIS A N 1
ATOM 774 C CA . HIS A 1 108 ? -8.385 -7.759 7.163 1.00 93.62 108 HIS A CA 1
ATOM 775 C C . HIS A 1 108 ? -8.159 -8.554 5.872 1.00 93.62 108 HIS A C 1
ATOM 777 O O . HIS A 1 108 ? -7.788 -7.973 4.859 1.00 93.62 108 HIS A O 1
ATOM 783 N N . ASN A 1 109 ? -8.391 -9.870 5.877 1.00 85.88 109 ASN A N 1
ATOM 784 C CA . ASN A 1 109 ? -8.363 -10.734 4.680 1.00 85.88 109 ASN A CA 1
ATOM 785 C C . ASN A 1 109 ? -7.084 -10.687 3.804 1.00 85.88 109 ASN A C 1
ATOM 787 O O . ASN A 1 109 ? -7.111 -11.131 2.660 1.00 85.88 109 ASN A O 1
ATOM 791 N N . GLY A 1 110 ? -5.953 -10.203 4.330 1.00 83.31 110 GLY A N 1
ATOM 792 C CA . GLY A 1 110 ? -4.711 -10.019 3.559 1.00 83.31 110 GLY A CA 1
ATOM 793 C C . GLY A 1 110 ? -4.554 -8.636 2.909 1.00 83.31 110 GLY A C 1
ATOM 794 O O . GLY A 1 110 ? -3.547 -8.391 2.247 1.00 83.31 110 GLY A O 1
ATOM 795 N N . GLU A 1 111 ? -5.494 -7.723 3.151 1.00 88.25 111 GLU A N 1
ATOM 796 C CA . GLU A 1 111 ? -5.382 -6.292 2.869 1.00 88.25 111 GLU A CA 1
ATOM 797 C C . GLU A 1 111 ? -5.115 -5.510 4.168 1.00 88.25 111 GLU A C 1
ATOM 799 O O . GLU A 1 111 ? -5.635 -5.833 5.243 1.00 88.25 111 GLU A O 1
ATOM 804 N N . ASN A 1 112 ? -4.330 -4.436 4.068 1.00 92.12 112 ASN A N 1
ATOM 805 C CA . ASN A 1 112 ? -4.150 -3.443 5.123 1.00 92.12 112 ASN A CA 1
ATOM 806 C C . ASN A 1 112 ? -4.672 -2.078 4.654 1.00 92.12 112 ASN A C 1
ATOM 808 O O . ASN A 1 112 ? -4.391 -1.656 3.531 1.00 92.12 112 ASN A O 1
ATOM 812 N N . VAL A 1 113 ? -5.306 -1.321 5.548 1.00 93.75 113 VAL A N 1
ATOM 813 C CA . VAL A 1 113 ? -5.591 0.111 5.351 1.00 93.75 113 VAL A CA 1
ATOM 814 C C . VAL A 1 113 ? -5.022 0.882 6.535 1.00 93.75 113 VAL A C 1
ATOM 816 O O . VAL A 1 113 ? -5.383 0.606 7.681 1.00 93.75 113 VAL A O 1
ATOM 819 N N . MET A 1 114 ? -4.118 1.836 6.290 1.00 94.31 114 MET A N 1
ATOM 820 C CA . MET A 1 114 ? -3.412 2.522 7.376 1.00 94.31 114 MET A CA 1
ATOM 821 C C . MET A 1 114 ? -3.159 4.016 7.166 1.00 94.31 114 MET A C 1
ATOM 823 O O . MET A 1 114 ? -2.960 4.497 6.052 1.00 94.31 114 MET A O 1
ATOM 827 N N . HIS A 1 115 ? -3.036 4.724 8.285 1.00 93.44 115 HIS A N 1
ATOM 828 C CA . HIS A 1 115 ? -2.247 5.946 8.403 1.00 93.44 115 HIS A CA 1
ATOM 829 C C . HIS A 1 115 ? -1.314 5.770 9.603 1.00 93.44 115 HIS A C 1
ATOM 831 O O . HIS A 1 115 ? -1.791 5.631 10.727 1.00 93.44 115 HIS A O 1
ATOM 837 N N . GLY A 1 116 ? 0.003 5.783 9.408 1.00 93.31 116 GLY A N 1
ATOM 838 C CA . GLY A 1 116 ? 0.937 5.606 10.524 1.00 93.31 116 GLY A CA 1
ATOM 839 C C . GLY A 1 116 ? 2.351 5.258 10.091 1.00 93.31 116 GLY A C 1
ATOM 840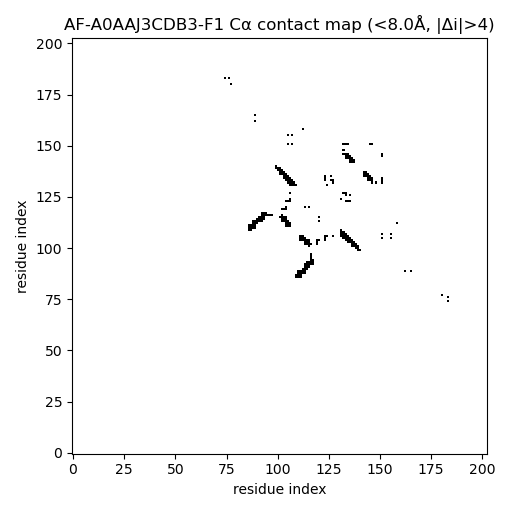 O O . GLY A 1 116 ? 2.700 5.371 8.918 1.00 93.31 116 GLY A O 1
ATOM 841 N N . THR A 1 117 ? 3.175 4.840 11.048 1.00 92.56 117 THR A N 1
ATOM 842 C CA . THR A 1 117 ? 4.569 4.442 10.804 1.00 92.56 117 THR A CA 1
ATOM 843 C C . THR A 1 117 ? 4.710 2.951 10.485 1.00 92.56 117 THR A C 1
ATOM 845 O O . THR A 1 117 ? 3.810 2.146 10.735 1.00 92.56 117 THR A O 1
ATOM 848 N N . LEU A 1 118 ? 5.881 2.544 9.987 1.00 91.50 118 LEU A N 1
ATOM 849 C CA . LEU A 1 118 ? 6.193 1.127 9.768 1.00 91.50 118 LEU A CA 1
ATOM 850 C C . LEU A 1 118 ? 6.142 0.294 11.067 1.00 91.50 118 LEU A C 1
ATOM 852 O O . LEU A 1 118 ? 5.793 -0.885 11.029 1.00 91.50 118 LEU A O 1
ATOM 856 N N . ASP A 1 119 ? 6.443 0.887 12.224 1.00 92.31 119 ASP A N 1
ATOM 857 C CA . ASP A 1 119 ? 6.376 0.182 13.511 1.00 92.31 119 ASP A CA 1
ATOM 858 C C . ASP A 1 119 ? 4.951 0.084 14.071 1.00 92.31 119 ASP A C 1
ATOM 860 O O . ASP A 1 119 ? 4.646 -0.874 14.788 1.00 92.31 119 ASP A O 1
ATOM 864 N N . ASP A 1 120 ? 4.061 1.002 13.681 1.00 93.50 120 ASP A N 1
ATOM 865 C CA . ASP A 1 120 ? 2.616 0.881 13.899 1.00 93.50 120 ASP A CA 1
ATOM 866 C C . ASP A 1 120 ? 2.052 -0.306 13.087 1.00 93.50 120 ASP A C 1
ATOM 868 O O . ASP A 1 120 ? 1.335 -1.147 13.634 1.00 93.50 120 ASP A O 1
ATOM 872 N N . LEU A 1 121 ? 2.471 -0.465 11.821 1.00 93.31 121 LEU A N 1
ATOM 873 C CA . LEU A 1 121 ? 2.113 -1.621 10.982 1.00 93.31 121 LEU A CA 1
ATOM 874 C C . LEU A 1 121 ? 2.635 -2.948 11.561 1.00 93.31 121 LEU A C 1
ATOM 876 O O . LEU A 1 121 ? 1.853 -3.878 11.763 1.00 93.31 121 LEU A O 1
ATOM 880 N N . LYS A 1 122 ? 3.925 -3.035 11.921 1.00 92.94 122 LYS A N 1
ATOM 881 C CA . LYS A 1 122 ? 4.492 -4.233 12.583 1.00 92.94 122 LYS A CA 1
ATOM 882 C C . LYS A 1 122 ? 3.776 -4.563 13.901 1.00 92.94 122 LYS A C 1
ATOM 884 O O . LYS A 1 122 ? 3.664 -5.732 14.273 1.00 92.94 122 LYS A O 1
ATOM 889 N N . ARG A 1 123 ? 3.319 -3.547 14.646 1.00 94.94 123 ARG A N 1
ATOM 890 C CA . ARG A 1 123 ? 2.548 -3.716 15.889 1.00 94.94 123 ARG A CA 1
ATOM 891 C C . ARG A 1 123 ? 1.171 -4.309 15.599 1.00 94.94 123 ARG A C 1
ATOM 893 O O . ARG A 1 123 ? 0.802 -5.278 16.256 1.00 94.94 123 ARG A O 1
ATOM 900 N N . ALA A 1 124 ? 0.462 -3.788 14.602 1.00 95.62 124 ALA A N 1
ATOM 901 C CA . ALA A 1 124 ? -0.822 -4.326 14.165 1.00 95.62 124 ALA A CA 1
ATOM 902 C C . ALA A 1 124 ? -0.703 -5.766 13.637 1.00 95.62 124 ALA A C 1
ATOM 904 O O . ALA A 1 124 ? -1.485 -6.618 14.043 1.00 95.62 124 ALA A O 1
ATOM 905 N N . GLN A 1 125 ? 0.323 -6.087 12.841 1.00 94.44 125 GLN A N 1
ATOM 906 C CA . GLN A 1 125 ? 0.572 -7.453 12.350 1.00 94.44 125 GLN A CA 1
ATOM 907 C C . GLN A 1 125 ? 0.767 -8.459 13.498 1.00 94.44 125 GLN A C 1
ATOM 909 O O . GLN A 1 125 ? 0.130 -9.513 13.515 1.00 94.44 125 GLN A O 1
ATOM 914 N N . ARG A 1 126 ? 1.573 -8.111 14.515 1.00 95.12 126 ARG A N 1
ATOM 915 C CA . ARG A 1 126 ? 1.730 -8.937 15.730 1.00 95.12 126 ARG A CA 1
ATOM 916 C C . ARG A 1 126 ? 0.437 -9.076 16.539 1.00 95.12 126 ARG A C 1
ATOM 918 O O . ARG A 1 126 ? 0.256 -10.086 17.209 1.00 95.12 126 ARG A O 1
ATOM 925 N N . LEU A 1 127 ? -0.449 -8.079 16.495 1.00 96.25 127 LEU A N 1
ATOM 926 C CA . LEU A 1 127 ? -1.763 -8.148 17.136 1.00 96.25 127 LEU A CA 1
ATOM 927 C C . LEU A 1 127 ? -2.749 -9.003 16.329 1.00 96.25 127 LEU A C 1
ATOM 929 O O . LEU A 1 127 ? -3.514 -9.747 16.940 1.00 96.25 127 LEU A O 1
ATOM 933 N N . ALA A 1 128 ? -2.737 -8.945 14.997 1.00 94.19 128 ALA A N 1
ATOM 934 C CA . ALA A 1 128 ? -3.561 -9.807 14.152 1.00 94.19 128 ALA A CA 1
ATOM 935 C C . ALA A 1 128 ? -3.216 -11.288 14.383 1.00 94.19 128 ALA A C 1
ATOM 937 O O . ALA A 1 128 ? -4.107 -12.089 14.686 1.00 94.19 128 ALA A O 1
ATOM 938 N N . GLY A 1 129 ? -1.927 -11.640 14.303 1.00 91.44 129 GLY A N 1
ATOM 939 C CA . GLY A 1 129 ? -1.469 -13.027 14.404 1.00 91.44 129 GLY A CA 1
ATOM 940 C C . GLY A 1 129 ? -2.277 -13.948 13.482 1.00 91.44 129 GLY A C 1
ATOM 941 O O . GLY A 1 129 ? -2.660 -13.556 12.383 1.00 91.44 129 GLY A O 1
ATOM 942 N N . ASN A 1 130 ? -2.626 -15.139 13.968 1.00 91.50 130 ASN A N 1
ATOM 943 C CA . ASN A 1 130 ? -3.349 -16.151 13.187 1.00 91.50 130 ASN A CA 1
ATOM 944 C C . ASN A 1 130 ? -4.761 -15.728 12.731 1.00 91.50 130 ASN A C 1
ATOM 946 O O . ASN A 1 130 ? -5.337 -16.404 11.885 1.00 91.50 130 ASN A O 1
ATOM 950 N N . SER A 1 131 ? -5.339 -14.649 13.278 1.00 88.38 131 SER A N 1
ATOM 951 C CA . SER A 1 131 ? -6.665 -14.174 12.851 1.00 88.38 131 SER A CA 1
ATOM 952 C C . SER A 1 131 ? -6.640 -13.385 11.540 1.00 88.38 131 SER A C 1
ATOM 954 O O . SER A 1 131 ? -7.677 -13.272 10.898 1.00 88.38 131 SER A O 1
ATOM 956 N N . ASN A 1 132 ? -5.487 -12.810 11.160 1.00 90.75 132 ASN A N 1
ATOM 957 C CA . ASN A 1 132 ? -5.354 -11.861 10.041 1.00 90.75 132 ASN A CA 1
ATOM 958 C C . ASN A 1 132 ? -6.392 -10.710 10.051 1.00 90.75 132 ASN A C 1
ATOM 960 O O . ASN A 1 132 ? -6.660 -10.102 9.015 1.00 90.75 132 ASN A O 1
ATOM 964 N N . ALA A 1 133 ? 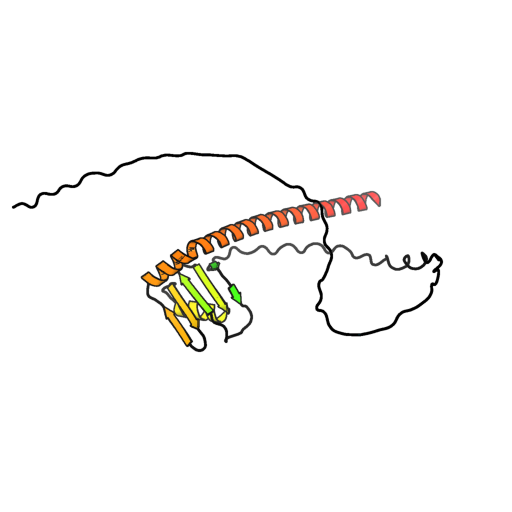-6.964 -10.409 11.224 1.00 95.06 133 ALA A N 1
ATOM 965 C CA . ALA A 1 133 ? -8.074 -9.483 11.408 1.00 95.06 133 ALA A CA 1
ATOM 966 C C . ALA A 1 133 ? -7.873 -8.655 12.690 1.00 95.06 133 ALA A C 1
ATOM 968 O O . ALA A 1 133 ? -7.978 -9.164 13.810 1.00 95.06 133 ALA A O 1
ATOM 969 N N . VAL A 1 134 ? -7.558 -7.366 12.544 1.00 97.69 134 VAL A N 1
ATOM 970 C CA . VAL A 1 134 ? -7.483 -6.422 13.671 1.00 97.69 134 VAL A CA 1
ATOM 971 C C . VAL A 1 134 ? -7.602 -4.980 13.186 1.00 97.69 134 VAL A C 1
ATOM 973 O O . VAL A 1 134 ? -7.068 -4.631 12.138 1.00 97.69 134 VAL A O 1
ATOM 976 N N . LEU A 1 135 ? -8.217 -4.113 13.988 1.00 97.69 135 LEU A N 1
ATOM 977 C CA . LEU A 1 135 ? -7.951 -2.676 13.933 1.00 97.69 135 LEU A CA 1
ATOM 978 C C . LEU A 1 135 ? -7.105 -2.313 15.154 1.00 97.69 135 LEU A C 1
ATOM 980 O O . LEU A 1 135 ? -7.553 -2.458 16.293 1.00 97.69 135 LEU A O 1
ATOM 984 N N . TRP A 1 136 ? -5.897 -1.812 14.921 1.00 97.56 136 TRP A N 1
ATOM 985 C CA . TRP A 1 136 ? -5.108 -1.115 15.934 1.00 97.56 136 TRP A CA 1
ATOM 986 C C . TRP A 1 136 ? -5.147 0.389 15.655 1.00 97.56 136 TRP A C 1
ATOM 988 O O . TRP A 1 136 ? -5.045 0.798 14.498 1.00 97.56 136 TRP A O 1
ATOM 998 N N . PHE A 1 137 ? -5.257 1.221 16.691 1.00 96.69 137 PHE A N 1
ATOM 999 C CA . PHE A 1 137 ? -5.085 2.669 16.543 1.00 96.69 137 PHE A CA 1
ATOM 1000 C C . PHE A 1 137 ? -4.473 3.329 17.782 1.00 96.69 137 PHE A C 1
ATOM 1002 O O . PHE A 1 137 ? -4.634 2.851 18.905 1.00 96.69 137 PHE A O 1
ATOM 1009 N N . ARG A 1 138 ? -3.778 4.447 17.572 1.00 94.31 138 ARG A N 1
ATOM 1010 C CA . ARG A 1 138 ? -3.293 5.380 18.594 1.00 94.31 138 ARG A CA 1
ATOM 1011 C C . ARG A 1 138 ? -4.063 6.686 18.454 1.00 94.31 138 ARG A C 1
ATOM 1013 O O . ARG A 1 138 ? -4.138 7.219 17.349 1.00 94.31 138 ARG A O 1
ATOM 1020 N N . SER A 1 139 ? -4.566 7.199 19.574 1.00 92.38 139 SER A N 1
ATOM 1021 C CA . SER A 1 139 ? -5.027 8.582 19.676 1.00 92.38 139 SER A CA 1
ATOM 1022 C C . SER A 1 139 ? -4.432 9.237 20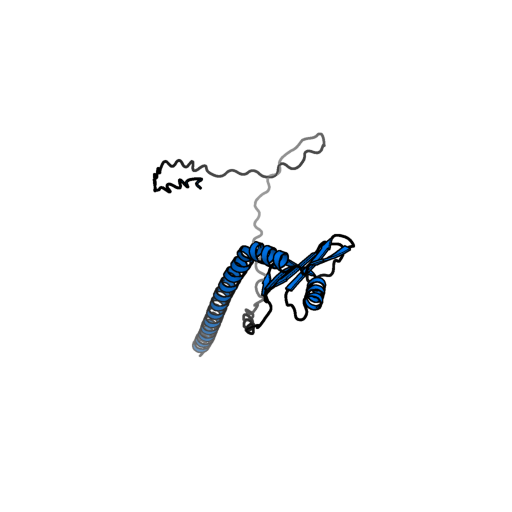.919 1.00 92.38 139 SER A C 1
ATOM 1024 O O . SER A 1 139 ? -4.594 8.735 22.041 1.00 92.38 139 SER A O 1
ATOM 1026 N N . GLY A 1 140 ? -3.653 10.298 20.699 1.00 88.69 140 GLY A N 1
ATOM 1027 C CA . GLY A 1 140 ? -2.754 10.868 21.699 1.00 88.69 140 GLY A CA 1
ATOM 1028 C C . GLY A 1 140 ? -1.844 9.804 22.329 1.00 88.69 140 GLY A C 1
ATOM 1029 O O . GLY A 1 140 ? -1.276 8.949 21.650 1.00 88.69 140 GLY A O 1
ATOM 1030 N N . SER A 1 141 ? -1.741 9.813 23.659 1.00 87.31 141 SER A N 1
ATOM 1031 C CA . SER A 1 141 ? -0.917 8.861 24.420 1.00 87.31 141 SER A CA 1
ATOM 1032 C C . SER A 1 141 ? -1.509 7.449 24.555 1.00 87.31 141 SER A C 1
ATOM 1034 O O . SER A 1 141 ? -0.855 6.568 25.117 1.00 87.31 141 SER A O 1
ATOM 1036 N N . LYS A 1 142 ? -2.732 7.196 24.065 1.00 92.31 142 LYS A N 1
ATOM 1037 C CA . LYS A 1 142 ? -3.437 5.916 24.248 1.00 92.31 142 LYS A CA 1
ATOM 1038 C C . LYS A 1 142 ? -3.455 5.094 22.961 1.00 92.31 142 LYS A C 1
ATOM 1040 O O . LYS A 1 142 ? -3.634 5.622 21.869 1.00 92.31 142 LYS A O 1
ATOM 1045 N N . SER A 1 143 ? -3.282 3.781 23.102 1.00 94.31 143 SER A N 1
ATOM 1046 C CA . SER A 1 143 ? -3.396 2.799 22.017 1.00 94.31 143 SER A CA 1
ATOM 1047 C C . SER A 1 143 ? -4.551 1.839 22.289 1.00 94.31 143 SER A C 1
ATOM 1049 O O . SER A 1 143 ? -4.746 1.417 23.427 1.00 94.31 143 SER A O 1
ATOM 1051 N N . TYR A 1 144 ? -5.272 1.465 21.239 1.00 97.06 144 TYR A N 1
ATOM 1052 C CA . TYR A 1 144 ? -6.499 0.676 21.285 1.00 97.06 144 TYR A CA 1
ATOM 1053 C C . TYR A 1 144 ? -6.437 -0.483 20.281 1.00 97.06 144 TYR A C 1
ATOM 1055 O O . TYR A 1 144 ? -5.701 -0.431 19.293 1.00 97.06 144 TYR A O 1
ATOM 1063 N N . VAL A 1 145 ? -7.212 -1.538 20.544 1.00 98.00 145 VAL A N 1
ATOM 1064 C CA . VAL A 1 145 ? -7.298 -2.748 19.714 1.00 98.00 145 VAL A CA 1
ATOM 1065 C C . VAL A 1 145 ? -8.763 -3.157 19.599 1.00 98.00 145 VAL A C 1
ATOM 1067 O O . VAL A 1 145 ? -9.423 -3.343 20.620 1.00 98.00 145 VAL A O 1
ATOM 1070 N N . VAL A 1 146 ? -9.261 -3.335 18.377 1.00 97.94 146 VAL A N 1
ATOM 1071 C CA . VAL A 1 146 ? -10.601 -3.864 18.096 1.00 97.94 146 VAL A CA 1
ATOM 1072 C C . VAL A 1 146 ? -10.466 -5.191 17.353 1.00 97.94 146 VAL A C 1
ATOM 1074 O O . VAL A 1 146 ? -9.726 -5.296 16.373 1.00 97.94 146 VAL A O 1
ATOM 1077 N N . ARG A 1 147 ? -11.183 -6.206 17.849 1.00 97.00 147 ARG A N 1
ATOM 1078 C CA . ARG A 1 147 ? -11.251 -7.570 17.292 1.00 97.00 147 ARG A CA 1
ATOM 1079 C C . ARG A 1 147 ? -12.678 -8.046 16.997 1.00 97.00 147 ARG A C 1
ATOM 1081 O O . ARG A 1 147 ? -12.856 -9.203 16.643 1.00 97.00 147 ARG A O 1
ATOM 1088 N N . ASP A 1 148 ? -13.688 -7.195 17.188 1.00 97.00 148 ASP A N 1
ATOM 1089 C CA . ASP A 1 148 ? -15.079 -7.543 16.878 1.00 97.00 148 ASP A CA 1
ATOM 1090 C C . ASP A 1 148 ? -15.237 -7.751 15.360 1.00 97.00 148 ASP A C 1
ATOM 1092 O O . ASP A 1 148 ? -15.083 -6.771 14.622 1.00 97.00 148 ASP A O 1
ATOM 1096 N N . PRO A 1 149 ? -15.541 -8.973 14.877 1.00 95.25 149 PRO A N 1
ATOM 1097 C CA . PRO A 1 149 ? -15.573 -9.262 13.446 1.00 95.25 149 PRO A CA 1
ATOM 1098 C C . PRO A 1 149 ? -16.591 -8.382 12.719 1.00 95.25 149 PRO A C 1
ATOM 1100 O O . PRO A 1 149 ? -16.246 -7.759 11.722 1.00 95.25 149 PRO A O 1
ATOM 1103 N N . ALA A 1 150 ? -17.786 -8.186 13.291 1.00 96.69 150 ALA A N 1
ATOM 1104 C CA . ALA A 1 150 ? -18.827 -7.363 12.679 1.00 96.69 150 ALA A CA 1
ATOM 1105 C C . ALA A 1 150 ? -18.395 -5.895 12.488 1.00 96.69 150 ALA A C 1
ATOM 1107 O O . ALA A 1 150 ? -18.872 -5.212 11.581 1.00 96.69 150 ALA A O 1
ATOM 1108 N N . THR A 1 151 ? -17.497 -5.377 13.329 1.00 97.06 151 THR A N 1
ATOM 1109 C CA . THR A 1 151 ? -16.919 -4.036 13.171 1.00 97.06 151 THR A CA 1
ATOM 1110 C C . THR A 1 151 ? -15.772 -4.013 12.165 1.00 97.06 151 THR A C 1
ATOM 1112 O O . THR A 1 151 ? -15.695 -3.061 11.389 1.00 97.06 151 THR A O 1
ATOM 1115 N N . LEU A 1 152 ? -14.935 -5.053 12.109 1.00 96.06 152 LEU A N 1
ATOM 1116 C CA . LEU A 1 152 ? -13.882 -5.169 11.092 1.00 96.06 152 LEU A CA 1
ATOM 1117 C C . LEU A 1 152 ? -14.477 -5.322 9.682 1.00 96.06 152 LEU A C 1
ATOM 1119 O O . LEU A 1 152 ? -14.074 -4.580 8.789 1.00 96.06 152 LEU A O 1
ATOM 1123 N N . ASP A 1 153 ? -15.507 -6.156 9.512 1.00 95.00 153 ASP A N 1
ATOM 1124 C CA . ASP A 1 153 ? -16.268 -6.308 8.264 1.00 95.00 153 ASP A CA 1
ATOM 1125 C C . ASP A 1 153 ? -16.857 -4.974 7.782 1.00 95.00 153 ASP A C 1
ATOM 1127 O O . ASP A 1 153 ? -16.719 -4.608 6.612 1.00 95.00 153 ASP A O 1
ATOM 1131 N N . ARG A 1 154 ? -17.483 -4.205 8.688 1.00 96.06 154 ARG A N 1
ATOM 1132 C CA . ARG A 1 154 ? -18.053 -2.882 8.370 1.00 96.06 154 ARG A CA 1
ATOM 1133 C C . ARG A 1 154 ? -16.986 -1.866 7.959 1.00 96.06 154 ARG A C 1
ATOM 1135 O O . ARG A 1 154 ? -17.219 -1.093 7.032 1.00 96.06 154 ARG A O 1
ATOM 1142 N N . LEU A 1 155 ? -15.825 -1.866 8.616 1.00 95.31 155 LEU A N 1
ATOM 1143 C CA . LEU A 1 155 ? -14.706 -0.983 8.268 1.00 95.31 155 LEU A CA 1
ATOM 1144 C C . LEU A 1 155 ? -14.071 -1.374 6.927 1.00 95.31 155 LEU A C 1
ATOM 1146 O O . LEU A 1 155 ? -13.825 -0.509 6.089 1.00 95.31 155 LEU A O 1
ATOM 1150 N N . HIS A 1 156 ? -13.867 -2.669 6.691 1.00 91.62 156 HIS A N 1
ATOM 1151 C CA . HIS A 1 156 ? -13.388 -3.204 5.418 1.00 91.62 156 HIS A CA 1
ATOM 1152 C C . HIS A 1 156 ? -14.343 -2.838 4.267 1.00 91.62 156 HIS A C 1
ATOM 1154 O O . HIS A 1 156 ? -13.913 -2.271 3.263 1.00 91.62 156 HIS A O 1
ATOM 1160 N N . ALA A 1 157 ? -15.655 -3.035 4.442 1.00 93.25 157 ALA A N 1
ATOM 1161 C CA . ALA A 1 157 ? -16.666 -2.646 3.456 1.00 93.25 157 ALA A CA 1
ATOM 1162 C C . ALA A 1 157 ? -16.680 -1.130 3.159 1.00 93.25 157 ALA A C 1
ATOM 1164 O O . ALA A 1 157 ? -16.907 -0.736 2.013 1.00 93.25 157 ALA A O 1
ATOM 1165 N N . LEU A 1 158 ? -16.401 -0.286 4.161 1.00 94.81 158 LEU A N 1
ATOM 1166 C CA . LEU A 1 158 ? -16.298 1.169 4.003 1.00 94.81 158 LEU A CA 1
ATOM 1167 C C . LEU A 1 158 ? -15.070 1.588 3.171 1.00 94.81 158 LEU A C 1
ATOM 1169 O O . LEU A 1 158 ? -15.169 2.523 2.376 1.00 94.81 158 LEU A O 1
ATOM 1173 N N . TYR A 1 159 ? -13.935 0.894 3.316 1.00 90.75 159 TYR A N 1
ATOM 1174 C CA . TYR A 1 159 ? -12.702 1.187 2.571 1.00 90.75 159 TYR A CA 1
ATOM 1175 C C . TYR A 1 159 ? -12.578 0.460 1.222 1.00 90.75 159 TYR A C 1
ATOM 1177 O O . TYR A 1 159 ? -11.827 0.920 0.361 1.00 90.75 159 TYR A O 1
ATOM 1185 N N . ALA A 1 160 ? -13.347 -0.603 0.974 1.00 89.81 160 ALA A N 1
ATOM 1186 C CA . ALA A 1 160 ? -13.320 -1.368 -0.277 1.00 89.81 160 ALA A CA 1
ATOM 1187 C C . ALA A 1 160 ? -13.476 -0.545 -1.586 1.00 89.81 160 ALA A C 1
ATOM 1189 O O . ALA A 1 160 ? -12.961 -0.977 -2.620 1.00 89.81 160 ALA A O 1
ATOM 1190 N N . PRO A 1 161 ? -14.172 0.614 -1.647 1.00 93.00 161 PRO A N 1
ATOM 1191 C CA . PRO A 1 161 ? -14.135 1.492 -2.826 1.00 93.00 161 PRO A CA 1
ATOM 1192 C C . PRO A 1 161 ? -12.769 2.167 -3.047 1.00 93.00 161 PRO A C 1
ATOM 1194 O O . PRO A 1 161 ? -12.363 2.362 -4.189 1.00 93.00 161 PRO A O 1
ATOM 1197 N N . VAL A 1 162 ? -12.058 2.502 -1.966 1.00 91.19 162 VAL A N 1
ATOM 1198 C CA . VAL A 1 162 ? -10.734 3.148 -1.995 1.00 91.19 162 VAL A CA 1
ATOM 1199 C C . VAL A 1 162 ? -9.638 2.133 -2.325 1.00 91.19 162 VAL A C 1
ATOM 1201 O O . VAL A 1 162 ? -8.756 2.449 -3.122 1.00 91.19 162 VAL A O 1
ATOM 1204 N N . ALA A 1 163 ? -9.728 0.910 -1.788 1.00 87.62 163 ALA A N 1
ATOM 1205 C CA . ALA A 1 163 ? -8.825 -0.194 -2.129 1.00 87.62 163 ALA A CA 1
ATOM 1206 C C . ALA A 1 163 ? -8.812 -0.452 -3.648 1.00 87.62 163 ALA A C 1
ATOM 1208 O O . ALA A 1 163 ? -7.790 -0.244 -4.302 1.00 87.62 163 ALA A O 1
ATOM 1209 N N . ARG A 1 164 ? -9.998 -0.698 -4.230 1.00 91.00 164 ARG A N 1
ATOM 1210 C CA . ARG A 1 164 ? -10.193 -0.923 -5.677 1.00 91.00 164 ARG A CA 1
ATOM 1211 C C . ARG A 1 164 ? -9.736 0.236 -6.569 1.00 91.00 164 ARG A C 1
ATOM 1213 O O . ARG A 1 164 ? -9.334 0.005 -7.709 1.00 91.00 164 ARG A O 1
ATOM 1220 N N . LEU A 1 165 ? -9.785 1.480 -6.082 1.00 93.00 165 LEU A N 1
ATOM 1221 C CA . LEU A 1 165 ? -9.205 2.624 -6.795 1.00 93.00 165 LEU A CA 1
ATOM 1222 C C . LEU A 1 165 ? -7.669 2.558 -6.797 1.00 93.00 165 LEU A C 1
ATOM 1224 O O . LEU A 1 165 ? -7.054 2.810 -7.832 1.00 93.00 165 LEU A O 1
ATOM 1228 N N . GLY A 1 166 ? -7.063 2.180 -5.669 1.00 89.44 166 GLY A N 1
ATOM 1229 C CA . GLY A 1 166 ? -5.627 1.916 -5.563 1.00 89.44 166 GLY A CA 1
ATOM 1230 C C . GLY A 1 166 ? -5.166 0.786 -6.487 1.00 89.44 166 GLY A C 1
ATOM 1231 O O . GLY A 1 166 ? -4.167 0.950 -7.183 1.00 89.44 166 GLY A O 1
ATOM 1232 N N . ASP A 1 167 ? -5.926 -0.306 -6.583 1.00 89.62 167 ASP A N 1
ATOM 1233 C CA . ASP A 1 167 ? -5.610 -1.433 -7.476 1.00 89.62 167 ASP A CA 1
ATOM 1234 C C . ASP A 1 167 ? -5.658 -1.016 -8.954 1.00 89.62 167 ASP A C 1
ATOM 1236 O O . ASP A 1 167 ? -4.755 -1.320 -9.738 1.00 89.62 167 ASP A O 1
ATOM 1240 N N . ALA A 1 168 ? -6.684 -0.246 -9.337 1.00 93.75 168 ALA A N 1
ATOM 1241 C CA . ALA A 1 168 ? -6.812 0.300 -10.686 1.00 93.75 168 ALA A CA 1
ATOM 1242 C C . ALA A 1 168 ? -5.663 1.267 -11.041 1.00 93.75 168 ALA A C 1
ATOM 1244 O O . ALA A 1 168 ? -5.178 1.257 -12.178 1.00 93.75 168 ALA A O 1
ATOM 1245 N N . GLN A 1 169 ? -5.200 2.067 -10.073 1.00 94.00 169 GLN A N 1
ATOM 1246 C CA . GLN A 1 169 ? -4.020 2.929 -10.209 1.00 94.00 169 GLN A CA 1
ATOM 1247 C C . GLN A 1 169 ? -2.723 2.111 -10.305 1.00 94.00 169 GLN A C 1
ATOM 1249 O O . GLN A 1 169 ? -1.886 2.410 -11.158 1.00 94.00 169 GLN A O 1
ATOM 1254 N N . GLY A 1 170 ? -2.572 1.049 -9.508 1.00 91.50 170 GLY A N 1
ATOM 1255 C CA . GLY A 1 170 ? -1.437 0.124 -9.573 1.00 91.50 170 GLY A CA 1
ATOM 1256 C C . GLY A 1 170 ? -1.308 -0.526 -10.951 1.00 91.50 170 GLY A C 1
ATOM 1257 O O . GLY A 1 170 ? -0.282 -0.376 -11.613 1.00 91.50 170 GLY A O 1
ATOM 1258 N N . ALA A 1 171 ? -2.392 -1.127 -11.446 1.00 93.56 171 ALA A N 1
ATOM 1259 C CA . ALA A 1 171 ? -2.440 -1.736 -12.776 1.00 93.56 171 ALA A CA 1
ATOM 1260 C C . ALA A 1 171 ? -2.239 -0.717 -13.922 1.00 93.56 171 ALA A C 1
ATOM 1262 O O . ALA A 1 171 ? -1.801 -1.077 -15.017 1.00 93.56 171 ALA A O 1
ATOM 1263 N N . LEU A 1 172 ? -2.566 0.568 -13.718 1.00 96.75 172 LEU A N 1
ATOM 1264 C CA . LEU A 1 172 ? -2.206 1.637 -14.659 1.00 96.75 172 LEU A CA 1
ATOM 1265 C C . LEU A 1 172 ? -0.696 1.931 -14.625 1.00 96.75 172 LEU A C 1
ATOM 1267 O O . LEU A 1 172 ? -0.081 2.014 -15.687 1.00 96.75 172 LEU A O 1
ATOM 1271 N N . GLY A 1 173 ? -0.096 2.011 -13.435 1.00 95.12 173 GLY A N 1
ATOM 1272 C CA . GLY A 1 173 ? 1.349 2.180 -13.253 1.00 95.12 173 GLY A CA 1
ATOM 1273 C C . GLY A 1 173 ? 2.175 1.033 -13.845 1.00 95.12 173 GLY A C 1
ATOM 1274 O O . GLY A 1 173 ? 3.189 1.283 -14.489 1.00 95.12 173 GLY A O 1
ATOM 1275 N N . GLU A 1 174 ? 1.717 -0.215 -13.726 1.00 95.31 174 GLU A N 1
ATOM 1276 C CA . GLU A 1 174 ? 2.349 -1.381 -14.370 1.00 95.31 174 GLU A CA 1
ATOM 1277 C C . GLU A 1 174 ? 2.322 -1.293 -15.903 1.00 95.31 174 GLU A C 1
ATOM 1279 O O . GLU A 1 174 ? 3.319 -1.580 -16.573 1.00 95.31 174 GLU A O 1
ATOM 1284 N N . ARG A 1 175 ? 1.196 -0.844 -16.476 1.00 96.38 175 ARG A N 1
ATOM 1285 C CA . ARG A 1 175 ? 1.087 -0.580 -17.920 1.00 96.38 175 ARG A CA 1
ATOM 1286 C C . ARG A 1 175 ? 2.009 0.560 -18.359 1.00 96.38 175 ARG A C 1
ATOM 1288 O O . ARG A 1 175 ? 2.616 0.451 -19.420 1.00 96.38 175 ARG A O 1
ATOM 1295 N N . GLN A 1 176 ? 2.153 1.609 -17.548 1.00 97.44 176 GLN A N 1
ATOM 1296 C CA . GLN A 1 176 ? 3.085 2.708 -17.811 1.00 97.44 176 GLN A CA 1
ATOM 1297 C C . GLN A 1 176 ? 4.553 2.256 -17.728 1.00 97.44 176 GLN A C 1
ATOM 1299 O O . GLN A 1 176 ? 5.338 2.623 -18.598 1.00 97.44 176 GLN A O 1
ATOM 1304 N N . GLY A 1 177 ? 4.910 1.418 -16.747 1.00 96.62 177 GLY A N 1
ATOM 1305 C CA . GLY A 1 177 ? 6.247 0.826 -16.620 1.00 96.62 177 GLY A CA 1
ATOM 1306 C C . GLY A 1 177 ? 6.644 0.046 -17.873 1.00 96.62 177 GLY A C 1
ATOM 1307 O O . GLY A 1 177 ? 7.630 0.388 -18.516 1.00 96.62 177 GLY A O 1
ATOM 1308 N N . ARG A 1 178 ? 5.785 -0.886 -18.311 1.00 96.94 178 ARG A N 1
ATOM 1309 C CA . ARG A 1 178 ? 5.974 -1.657 -19.556 1.00 96.94 178 ARG A CA 1
ATOM 1310 C C . ARG A 1 178 ? 6.174 -0.792 -20.806 1.00 96.94 178 ARG A C 1
ATOM 1312 O O . ARG A 1 178 ? 6.900 -1.195 -21.710 1.00 96.94 178 ARG A O 1
ATOM 1319 N N . LEU A 1 179 ? 5.507 0.362 -20.892 1.00 97.19 179 LEU A N 1
ATOM 1320 C CA . LEU A 1 179 ? 5.693 1.305 -22.002 1.00 97.19 179 LEU A CA 1
ATOM 1321 C C . LEU A 1 179 ? 7.049 2.023 -21.908 1.00 97.19 179 LEU A C 1
ATOM 1323 O O . LEU A 1 179 ? 7.692 2.233 -22.934 1.00 97.19 179 LEU A O 1
ATOM 1327 N N . GLY A 1 180 ? 7.511 2.341 -20.695 1.00 96.88 180 GLY A N 1
ATOM 1328 C CA . GLY A 1 180 ? 8.864 2.842 -20.445 1.00 96.88 180 GLY A CA 1
ATOM 1329 C C . GLY A 1 180 ? 9.946 1.826 -20.827 1.00 96.88 180 GLY A C 1
ATOM 1330 O O . GLY A 1 180 ? 10.893 2.188 -21.521 1.00 96.88 180 GLY A O 1
ATOM 1331 N N . ASP A 1 181 ? 9.765 0.550 -20.473 1.00 97.38 181 ASP A N 1
ATOM 1332 C CA . ASP A 1 181 ? 10.683 -0.538 -20.847 1.00 97.38 181 ASP A CA 1
ATOM 1333 C C . ASP A 1 181 ? 10.808 -0.665 -22.380 1.00 97.38 181 ASP A C 1
ATOM 1335 O O . ASP A 1 181 ? 11.907 -0.772 -22.926 1.00 97.38 181 ASP A O 1
ATOM 1339 N N . GLN A 1 182 ? 9.678 -0.579 -23.095 1.00 96.94 182 GLN A N 1
ATOM 1340 C CA . GLN A 1 182 ? 9.641 -0.584 -24.563 1.00 96.94 182 GLN A CA 1
ATOM 1341 C C . GLN A 1 182 ? 10.331 0.644 -25.178 1.00 96.94 182 GLN A C 1
ATOM 1343 O O . GLN A 1 182 ? 11.037 0.510 -26.177 1.00 96.94 182 GLN A O 1
ATOM 1348 N N . GLN A 1 183 ? 10.163 1.832 -24.587 1.00 97.69 183 GLN A N 1
ATOM 1349 C CA . GLN A 1 183 ? 10.856 3.049 -25.025 1.00 97.69 183 GLN A CA 1
ATOM 1350 C C . GLN A 1 183 ? 12.371 2.966 -24.787 1.00 97.69 183 GLN A C 1
ATOM 1352 O O . GLN A 1 183 ? 13.140 3.387 -25.652 1.00 97.69 183 GLN A O 1
ATOM 1357 N N . GLY A 1 184 ? 12.805 2.371 -23.671 1.00 97.50 184 GLY A N 1
ATOM 1358 C CA . GLY A 1 184 ? 14.217 2.101 -23.386 1.00 97.50 184 GLY A CA 1
ATOM 1359 C C . GLY A 1 184 ? 14.853 1.195 -24.442 1.00 97.50 184 GLY A C 1
ATOM 1360 O O . GLY A 1 184 ? 15.834 1.587 -25.073 1.00 97.50 184 GLY A O 1
ATOM 1361 N N . ALA A 1 185 ? 14.236 0.042 -24.716 1.00 97.44 185 ALA A N 1
ATOM 1362 C CA . ALA A 1 185 ? 14.724 -0.916 -25.712 1.00 97.44 185 ALA A CA 1
ATOM 1363 C C . ALA A 1 185 ? 14.780 -0.340 -27.145 1.00 97.44 185 ALA A C 1
ATOM 1365 O O . ALA A 1 185 ? 15.672 -0.686 -27.921 1.00 97.44 185 ALA A O 1
ATOM 1366 N N . LEU A 1 186 ? 13.858 0.561 -27.510 1.00 97.50 186 LEU A N 1
ATOM 1367 C CA . LEU A 1 186 ? 13.928 1.297 -28.781 1.00 97.50 186 LEU A CA 1
ATOM 1368 C C . LEU A 1 186 ? 15.088 2.308 -28.795 1.00 97.50 186 LEU A C 1
ATOM 1370 O O . LEU A 1 186 ? 15.789 2.416 -29.800 1.00 97.50 186 LEU A O 1
ATOM 1374 N N . GLY A 1 187 ? 15.337 3.002 -27.680 1.00 97.44 187 GLY A N 1
ATOM 1375 C CA . GLY A 1 187 ? 16.487 3.897 -27.526 1.00 97.44 187 GLY A CA 1
ATOM 1376 C C . GLY A 1 187 ? 17.833 3.174 -27.659 1.00 97.44 187 GLY A C 1
ATOM 1377 O O . GLY A 1 187 ? 18.732 3.675 -28.334 1.00 97.44 187 GLY A O 1
ATOM 1378 N N . GLU A 1 188 ? 17.955 1.971 -27.094 1.00 98.06 188 GLU A N 1
ATOM 1379 C CA . GLU A 1 188 ? 19.135 1.105 -27.252 1.00 98.06 188 GLU A CA 1
ATOM 1380 C C . GLU A 1 188 ? 19.356 0.692 -28.716 1.00 98.06 188 GLU A C 1
ATOM 1382 O O . GLU A 1 188 ? 20.478 0.772 -29.220 1.00 98.06 188 GLU A O 1
ATOM 1387 N N . GLN A 1 189 ? 18.290 0.319 -29.435 1.00 97.25 189 GLN A N 1
ATOM 1388 C CA . GLN A 1 189 ? 18.365 -0.013 -30.865 1.00 97.25 189 GLN A CA 1
ATOM 1389 C C . GLN A 1 189 ? 18.785 1.191 -31.720 1.00 97.25 189 GLN A C 1
ATOM 1391 O O . GLN A 1 189 ? 19.614 1.044 -32.619 1.00 97.25 189 GLN A O 1
ATOM 1396 N N . MET A 1 190 ? 18.263 2.386 -31.423 1.00 97.44 190 MET A N 1
ATOM 1397 C CA . MET A 1 190 ? 18.657 3.627 -32.102 1.00 97.44 190 MET A CA 1
ATOM 1398 C C . MET A 1 190 ? 20.120 3.999 -31.827 1.00 97.44 190 MET A C 1
ATOM 1400 O O . MET A 1 190 ? 20.819 4.418 -32.749 1.00 97.44 190 MET A O 1
ATOM 1404 N N . ALA A 1 191 ? 20.606 3.812 -30.596 1.00 97.69 191 ALA A N 1
ATOM 1405 C CA . ALA A 1 191 ? 22.011 4.031 -30.256 1.00 97.69 191 ALA A CA 1
ATOM 1406 C C . ALA A 1 191 ? 22.932 3.052 -31.006 1.00 97.69 191 ALA A C 1
ATOM 1408 O O . ALA A 1 191 ? 23.890 3.481 -31.646 1.00 97.69 191 ALA A O 1
ATOM 1409 N N . ALA A 1 192 ? 22.596 1.758 -31.012 1.00 97.25 192 ALA A N 1
ATOM 1410 C CA . ALA A 1 192 ? 23.362 0.732 -31.719 1.00 97.25 192 ALA A CA 1
ATOM 1411 C C . ALA A 1 192 ? 23.353 0.906 -33.252 1.00 97.25 192 ALA A C 1
ATOM 1413 O O . ALA A 1 192 ? 24.290 0.468 -33.920 1.00 97.25 192 ALA A O 1
ATOM 1414 N N . LEU A 1 193 ? 22.317 1.534 -33.823 1.00 97.31 193 LEU A N 1
ATOM 1415 C CA . LEU A 1 193 ? 22.304 1.943 -35.229 1.00 97.31 193 LEU A CA 1
ATOM 1416 C C . LEU A 1 193 ? 23.237 3.141 -35.461 1.00 97.31 193 LEU A C 1
ATOM 1418 O O . LEU A 1 193 ? 24.130 3.055 -36.298 1.00 97.31 193 LEU A O 1
ATOM 1422 N N . ALA A 1 194 ? 23.113 4.203 -34.661 1.00 97.00 194 ALA A N 1
ATOM 1423 C CA . ALA A 1 194 ? 23.956 5.394 -34.779 1.00 97.00 194 ALA A CA 1
ATOM 1424 C C . ALA A 1 194 ? 25.459 5.098 -34.589 1.00 97.00 194 ALA A C 1
ATOM 1426 O O . ALA A 1 194 ? 26.292 5.715 -35.250 1.00 97.00 194 ALA A O 1
ATOM 1427 N N . GLU A 1 195 ? 25.823 4.136 -33.732 1.00 97.56 195 GLU A N 1
ATOM 1428 C CA . GLU A 1 195 ? 27.210 3.666 -33.588 1.00 97.56 195 GLU A CA 1
ATOM 1429 C C . GLU A 1 195 ? 27.726 2.950 -34.852 1.00 97.56 195 GLU A C 1
ATOM 1431 O O . GLU A 1 195 ? 28.889 3.125 -35.218 1.00 97.56 195 GLU A O 1
ATOM 1436 N N . ARG A 1 196 ? 26.871 2.195 -35.561 1.00 96.31 196 ARG A N 1
ATOM 1437 C CA . ARG A 1 196 ? 27.222 1.551 -36.843 1.00 96.31 196 ARG A CA 1
ATOM 1438 C C . ARG A 1 196 ? 27.352 2.569 -37.968 1.00 96.31 196 ARG A C 1
ATOM 1440 O O . ARG A 1 196 ? 28.327 2.511 -38.710 1.00 96.31 196 ARG A O 1
ATOM 1447 N N . ASP A 1 197 ? 26.416 3.508 -38.062 1.00 96.81 197 ASP A N 1
ATOM 1448 C CA . ASP A 1 197 ? 26.428 4.561 -39.082 1.00 96.81 197 ASP A CA 1
ATOM 1449 C C . ASP A 1 197 ? 27.659 5.470 -38.912 1.00 96.81 197 ASP A C 1
ATOM 1451 O O . ASP A 1 197 ? 28.339 5.795 -39.886 1.00 96.81 197 ASP A O 1
ATOM 1455 N N . ALA A 1 198 ? 28.014 5.812 -37.666 1.00 96.00 198 ALA A N 1
ATOM 1456 C CA . ALA A 1 198 ? 29.225 6.569 -37.353 1.00 96.00 198 ALA A CA 1
ATOM 1457 C C . ALA A 1 198 ? 30.521 5.795 -37.663 1.00 96.00 198 ALA A C 1
ATOM 1459 O O . ALA A 1 198 ? 31.497 6.406 -38.093 1.00 96.00 198 ALA A O 1
ATOM 1460 N N . ALA A 1 199 ? 30.540 4.471 -37.470 1.00 94.88 199 ALA A N 1
ATOM 1461 C CA . ALA A 1 199 ? 31.677 3.632 -37.849 1.00 94.88 199 ALA A CA 1
ATOM 1462 C C . ALA A 1 199 ? 31.811 3.495 -39.377 1.00 94.88 199 ALA A C 1
ATOM 1464 O O . ALA A 1 199 ? 32.918 3.574 -39.901 1.00 94.88 199 ALA A O 1
ATOM 1465 N N . ALA A 1 200 ? 30.694 3.344 -40.096 1.00 94.75 200 ALA A N 1
ATOM 1466 C CA . ALA A 1 200 ? 30.671 3.264 -41.557 1.00 94.75 200 ALA A CA 1
ATOM 1467 C C . ALA A 1 200 ? 31.075 4.589 -42.230 1.00 94.75 200 ALA A C 1
ATOM 1469 O O . ALA A 1 200 ? 31.709 4.570 -43.278 1.00 94.75 200 ALA A O 1
ATOM 1470 N N . ALA A 1 201 ? 30.759 5.733 -41.616 1.00 92.38 201 ALA A N 1
ATOM 1471 C CA . ALA A 1 201 ? 31.172 7.058 -42.086 1.00 92.38 201 ALA A CA 1
ATOM 1472 C C . ALA A 1 201 ? 32.644 7.418 -41.771 1.00 92.38 201 ALA A C 1
ATOM 1474 O O . ALA A 1 201 ? 33.084 8.518 -42.106 1.00 92.38 201 ALA A O 1
ATOM 1475 N N . ALA A 1 202 ? 33.389 6.527 -41.106 1.00 89.62 202 ALA A N 1
ATOM 1476 C CA . ALA A 1 202 ? 34.782 6.725 -40.696 1.00 89.62 202 ALA A CA 1
ATOM 1477 C C . ALA A 1 202 ? 35.774 5.758 -41.383 1.00 89.62 202 ALA A C 1
ATOM 1479 O O . ALA A 1 202 ? 36.929 5.679 -40.956 1.00 89.62 202 ALA A O 1
ATOM 1480 N N . ALA A 1 203 ? 35.319 5.027 -42.408 1.00 75.31 203 ALA A N 1
ATOM 1481 C CA . ALA A 1 203 ? 36.071 4.028 -43.173 1.00 75.31 203 ALA A CA 1
ATOM 1482 C C . ALA A 1 203 ? 36.245 4.440 -44.647 1.00 75.31 203 ALA A C 1
ATOM 1484 O O . ALA A 1 203 ? 37.306 4.087 -45.207 1.00 75.31 203 ALA A O 1
#

Radius of gyration: 34.08 Å; Cα contacts (8 Å, |Δi|>4): 136; chains: 1; bounding box: 97×82×68 Å

Organism: NCBI:txid487881

Secondary structure (DSSP, 8-state):
---------------------------PPP------PPP--------------------SSTTS--------PPPPPP---------EEEEEEE-S--TTS-EEEEEETTEEEEEEEHHHHHHHHHHHGGG--EEEEEETTEEEEE--HHHHHHHHHHHHHHHHHHHHHHHHHHHHHHHHHHHHHHHHHHHHHHHHHHHHTT-